Protein AF-A0A973D6P9-F1 (afdb_monomer)

Structure (mmCIF, N/CA/C/O backbone):
data_AF-A0A973D6P9-F1
#
_entry.id   AF-A0A973D6P9-F1
#
loop_
_atom_site.group_PDB
_atom_site.id
_atom_site.type_symbol
_atom_site.label_atom_id
_atom_site.label_alt_id
_atom_site.label_comp_id
_atom_site.label_asym_id
_atom_site.label_entity_id
_atom_site.label_seq_id
_atom_site.pdbx_PDB_ins_code
_atom_site.Cartn_x
_atom_site.Cartn_y
_atom_site.Cartn_z
_atom_site.occupancy
_atom_site.B_iso_or_equiv
_atom_site.auth_seq_id
_atom_site.auth_comp_id
_atom_site.auth_asym_id
_atom_site.auth_atom_id
_atom_site.pdbx_PDB_model_num
ATOM 1 N N . MET A 1 1 ? -29.068 -29.627 24.889 1.00 37.72 1 MET A N 1
ATOM 2 C CA . MET A 1 1 ? -27.923 -28.719 25.085 1.00 37.72 1 MET A CA 1
ATOM 3 C C . MET A 1 1 ? -26.842 -29.167 24.129 1.00 37.72 1 MET A C 1
ATOM 5 O O . MET A 1 1 ? -26.144 -30.126 24.412 1.00 37.72 1 MET A O 1
ATOM 9 N N . THR A 1 2 ? -26.821 -28.584 22.937 1.00 36.53 2 THR A N 1
ATOM 10 C CA . THR A 1 2 ? -25.701 -28.739 22.011 1.00 36.53 2 THR A CA 1
ATOM 11 C C . THR A 1 2 ? -24.580 -27.859 22.538 1.00 36.53 2 THR A C 1
ATOM 13 O O . THR A 1 2 ? -24.774 -26.652 22.671 1.00 36.53 2 THR A O 1
ATOM 16 N N . ASP A 1 3 ? -23.452 -28.469 22.895 1.00 38.31 3 ASP A N 1
ATOM 17 C CA . ASP A 1 3 ? -22.207 -27.758 23.177 1.00 38.31 3 ASP A CA 1
ATOM 18 C C . ASP A 1 3 ? -21.829 -26.946 21.934 1.00 38.31 3 ASP A C 1
ATOM 20 O O . ASP A 1 3 ? -21.222 -27.449 20.987 1.00 38.31 3 ASP A O 1
ATOM 24 N N . HIS A 1 4 ? -22.217 -25.673 21.917 1.00 38.88 4 HIS A N 1
ATOM 25 C CA . HIS A 1 4 ? -21.578 -24.684 21.069 1.00 38.88 4 HIS A CA 1
ATOM 26 C C . HIS A 1 4 ? -20.221 -24.405 21.700 1.00 38.88 4 HIS A C 1
ATOM 28 O O . HIS A 1 4 ? -20.062 -23.459 22.469 1.00 38.88 4 HIS A O 1
ATOM 34 N N . ALA A 1 5 ? -19.253 -25.279 21.418 1.00 39.00 5 ALA A N 1
ATOM 35 C CA . ALA A 1 5 ? -17.856 -24.959 21.637 1.00 39.00 5 ALA A CA 1
ATOM 36 C C . ALA A 1 5 ? -17.610 -23.574 21.025 1.00 39.00 5 ALA A C 1
ATOM 38 O O . ALA A 1 5 ? -17.899 -23.365 19.844 1.00 39.00 5 ALA A O 1
ATOM 39 N N . ALA A 1 6 ? -17.146 -22.627 21.844 1.00 38.66 6 ALA A N 1
ATOM 40 C CA . ALA A 1 6 ? -16.722 -21.324 21.357 1.00 38.66 6 ALA A CA 1
ATOM 41 C C . ALA A 1 6 ? -15.765 -21.539 20.167 1.00 38.66 6 ALA A C 1
ATOM 43 O O . ALA A 1 6 ? -14.938 -22.463 20.235 1.00 38.66 6 ALA A O 1
ATOM 44 N N . PRO A 1 7 ? -15.879 -20.762 19.072 1.00 42.53 7 PRO A N 1
ATOM 45 C CA . PRO A 1 7 ? -14.930 -20.863 17.975 1.00 42.53 7 PRO A CA 1
ATOM 46 C C . PRO A 1 7 ? -13.533 -20.693 18.571 1.00 42.53 7 PRO A C 1
ATOM 48 O O . PRO A 1 7 ? -13.276 -19.712 19.263 1.00 42.53 7 PRO A O 1
ATOM 51 N N . ARG A 1 8 ? -12.655 -21.682 18.386 1.00 44.22 8 ARG A N 1
ATOM 52 C CA . ARG A 1 8 ? -11.251 -21.516 18.760 1.00 44.22 8 ARG A CA 1
ATOM 53 C C . ARG A 1 8 ? -10.681 -20.530 17.760 1.00 44.22 8 ARG A C 1
ATOM 55 O O . ARG A 1 8 ? -10.523 -20.904 16.602 1.00 44.22 8 ARG A O 1
ATOM 62 N N . ASP A 1 9 ? -10.431 -19.313 18.213 1.00 51.38 9 ASP A N 1
ATOM 63 C CA . ASP A 1 9 ? -9.834 -18.245 17.428 1.00 51.38 9 ASP A CA 1
ATOM 64 C C . ASP A 1 9 ? -8.412 -18.647 17.033 1.00 51.38 9 ASP A C 1
ATOM 66 O O . ASP A 1 9 ? -7.449 -18.495 17.786 1.00 51.38 9 ASP A O 1
ATOM 70 N N . ARG A 1 10 ? -8.292 -19.307 15.884 1.00 55.75 10 ARG A N 1
ATOM 71 C CA . ARG A 1 10 ? -7.004 -19.647 15.303 1.00 55.75 10 ARG A CA 1
ATOM 72 C C . ARG A 1 10 ? -6.614 -18.511 14.391 1.00 55.75 10 ARG A C 1
ATOM 74 O O . ARG A 1 10 ? -6.688 -18.628 13.172 1.00 55.75 10 ARG A O 1
ATOM 81 N N . ASP A 1 11 ? -6.090 -17.444 14.978 1.00 59.16 11 ASP A N 1
ATOM 82 C CA . ASP A 1 11 ? -5.288 -16.462 14.248 1.00 59.16 11 ASP A CA 1
ATOM 83 C C . ASP A 1 11 ? -3.927 -17.072 13.804 1.00 59.16 11 ASP A C 1
ATOM 85 O O . ASP A 1 11 ? -2.874 -16.438 13.865 1.00 59.16 11 ASP A O 1
ATOM 89 N N . ASP A 1 12 ? -3.921 -18.351 13.441 1.00 67.75 12 ASP A N 1
ATOM 90 C CA . ASP A 1 12 ? -2.853 -19.168 12.880 1.00 67.75 12 ASP A CA 1
ATOM 91 C C . ASP A 1 12 ? -3.446 -20.189 11.887 1.00 67.75 12 ASP A C 1
ATOM 93 O O . ASP A 1 12 ? -2.911 -21.286 11.699 1.00 67.75 12 ASP A O 1
ATOM 97 N N . GLY A 1 13 ? -4.558 -19.815 11.237 1.00 79.00 13 GLY A N 1
ATOM 98 C CA . GLY A 1 13 ? -5.198 -20.579 10.173 1.00 79.00 13 GLY A CA 1
ATOM 99 C C . GLY A 1 13 ? -4.248 -20.934 9.017 1.00 79.00 13 GLY A C 1
ATOM 100 O O . GLY A 1 13 ? -3.074 -20.533 8.998 1.00 79.00 13 GLY A O 1
ATOM 101 N N . PRO A 1 14 ? -4.722 -21.726 8.035 1.00 90.31 14 PRO A N 1
ATOM 102 C CA . PRO A 1 14 ? -3.904 -22.175 6.913 1.00 90.31 14 PRO A CA 1
ATOM 103 C C . PRO A 1 14 ? -3.108 -21.041 6.257 1.00 90.31 14 PRO A C 1
ATOM 105 O O . PRO A 1 14 ? -3.591 -19.921 6.111 1.00 90.31 14 PRO A O 1
ATOM 108 N N . ILE A 1 15 ? -1.875 -21.340 5.841 1.00 92.94 15 ILE A N 1
ATOM 109 C CA . ILE A 1 15 ? -1.009 -20.340 5.210 1.00 92.94 15 ILE A CA 1
ATOM 110 C C . ILE A 1 15 ? -1.577 -19.950 3.839 1.00 92.94 15 ILE A C 1
ATOM 112 O O . ILE A 1 15 ? -1.711 -20.781 2.936 1.00 92.94 15 ILE A O 1
ATOM 116 N N . LEU A 1 16 ? -1.824 -18.656 3.661 1.00 93.56 16 LEU A N 1
ATOM 117 C CA . LEU A 1 16 ? -2.186 -18.015 2.405 1.00 93.56 16 LEU A CA 1
ATOM 118 C C . LEU A 1 16 ? -0.927 -17.780 1.565 1.00 93.56 16 LEU A C 1
ATOM 120 O O . LEU A 1 16 ? -0.401 -16.669 1.476 1.00 93.56 16 LEU A O 1
ATOM 124 N N . TRP A 1 17 ? -0.448 -18.841 0.912 1.00 94.81 17 TRP A N 1
ATOM 125 C CA . TRP A 1 17 ? 0.819 -18.834 0.171 1.00 94.81 17 TRP A CA 1
ATOM 126 C C . 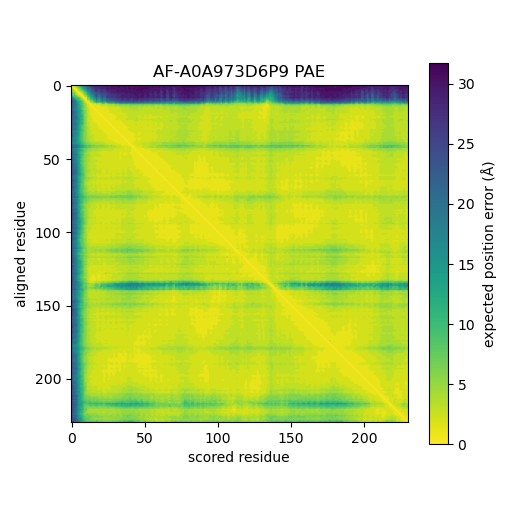TRP A 1 17 ? 0.950 -17.709 -0.857 1.00 94.81 17 TRP A C 1
ATOM 128 O O . TRP A 1 17 ? 2.047 -17.185 -1.030 1.00 94.81 17 TRP A O 1
ATOM 138 N N . VAL A 1 18 ? -0.140 -17.298 -1.511 1.00 94.88 18 VAL A N 1
ATOM 139 C CA . VAL A 1 18 ? -0.114 -16.169 -2.456 1.00 94.88 18 VAL A CA 1
ATOM 140 C C . VAL A 1 18 ? 0.312 -14.882 -1.748 1.00 94.88 18 VAL A C 1
ATOM 142 O O . VAL A 1 18 ? 1.247 -14.222 -2.201 1.00 94.88 18 VAL A O 1
ATOM 145 N N . ASN A 1 19 ? -0.307 -14.561 -0.610 1.00 94.81 19 ASN A N 1
ATOM 146 C CA . ASN A 1 19 ? 0.022 -13.378 0.185 1.00 94.81 19 ASN A CA 1
ATOM 147 C C . ASN A 1 19 ? 1.440 -13.480 0.747 1.00 94.81 19 ASN A C 1
ATOM 149 O O . ASN A 1 19 ? 2.224 -12.537 0.629 1.00 94.81 19 ASN A O 1
ATOM 153 N N . THR A 1 20 ? 1.784 -14.641 1.315 1.00 96.00 20 THR A N 1
ATOM 154 C CA . THR A 1 20 ? 3.100 -14.893 1.909 1.00 96.00 20 THR A CA 1
ATOM 155 C C . THR A 1 20 ? 4.214 -14.700 0.892 1.00 96.00 20 THR A C 1
ATOM 157 O O . THR A 1 20 ? 5.153 -13.945 1.150 1.00 96.00 20 THR A O 1
ATOM 160 N N . LEU A 1 21 ? 4.112 -15.343 -0.273 1.00 97.31 21 LEU A N 1
ATOM 161 C CA . LEU A 1 21 ? 5.127 -15.252 -1.319 1.00 97.31 21 LEU A CA 1
ATOM 162 C C . LEU A 1 21 ? 5.186 -13.842 -1.903 1.00 97.31 21 LEU A C 1
ATOM 164 O O . LEU A 1 21 ? 6.278 -13.299 -2.046 1.00 97.31 21 LEU A O 1
ATOM 168 N N . PHE A 1 22 ? 4.038 -13.226 -2.195 1.00 96.31 22 PHE A N 1
ATOM 169 C CA . PHE A 1 22 ? 3.999 -11.885 -2.768 1.00 96.31 22 PHE A CA 1
ATOM 170 C C . PHE A 1 22 ? 4.662 -10.854 -1.847 1.00 96.31 22 PHE A C 1
ATOM 172 O O . PHE A 1 22 ? 5.584 -10.154 -2.268 1.00 96.31 22 PHE A O 1
ATOM 179 N N . LEU A 1 23 ? 4.247 -10.780 -0.584 1.00 96.50 23 LEU A N 1
ATOM 180 C CA . LEU A 1 23 ? 4.740 -9.764 0.347 1.00 96.50 23 LEU A CA 1
ATOM 181 C C . LEU A 1 23 ? 6.167 -10.040 0.831 1.00 96.50 23 LEU A C 1
ATOM 183 O O . LEU A 1 23 ? 6.912 -9.095 1.078 1.00 96.50 23 LEU A O 1
ATOM 187 N N . SER A 1 24 ? 6.574 -11.310 0.921 1.00 96.38 24 SER A N 1
ATOM 188 C CA . SER A 1 24 ? 7.944 -11.653 1.324 1.00 96.38 24 SER A CA 1
ATOM 189 C C . SER A 1 24 ? 8.944 -11.493 0.184 1.00 96.38 24 SER A C 1
ATOM 191 O O . SER A 1 24 ? 10.058 -11.053 0.434 1.00 96.38 24 SER A O 1
ATOM 193 N N . LEU A 1 25 ? 8.585 -11.841 -1.059 1.00 97.62 25 LEU A N 1
ATOM 194 C CA . LEU A 1 25 ? 9.530 -11.844 -2.183 1.00 97.62 25 LEU A CA 1
ATOM 195 C C . LEU A 1 25 ? 9.564 -10.526 -2.957 1.00 97.62 25 LEU A C 1
ATOM 197 O O . LEU A 1 25 ? 10.624 -10.163 -3.467 1.00 97.62 25 LEU A O 1
ATOM 201 N N . SER A 1 26 ? 8.450 -9.791 -3.047 1.00 97.56 26 SER A N 1
ATOM 202 C CA . SER A 1 26 ? 8.395 -8.550 -3.836 1.00 97.56 26 SER A CA 1
ATOM 203 C C . SER A 1 26 ? 9.448 -7.497 -3.454 1.00 97.56 26 SER A C 1
ATOM 205 O O . SER A 1 26 ? 9.985 -6.890 -4.385 1.00 97.56 26 SER A O 1
ATOM 207 N N . PRO A 1 27 ? 9.856 -7.308 -2.177 1.00 97.88 27 PRO A N 1
ATOM 208 C CA . PRO A 1 27 ? 10.940 -6.383 -1.848 1.00 97.88 27 PRO A CA 1
ATOM 209 C C . PRO A 1 27 ? 12.288 -6.824 -2.426 1.00 97.88 27 PRO A C 1
ATOM 211 O O . PRO A 1 27 ? 13.017 -6.002 -2.977 1.00 97.88 27 PRO A O 1
ATOM 214 N N . PHE A 1 28 ? 12.605 -8.122 -2.366 1.00 98.06 28 PHE A N 1
ATOM 215 C CA . PHE A 1 28 ? 13.847 -8.666 -2.928 1.00 98.06 28 PHE A CA 1
ATOM 216 C C . PHE A 1 28 ? 13.847 -8.607 -4.455 1.00 98.06 28 PHE A C 1
ATOM 218 O O . PHE A 1 28 ? 14.856 -8.251 -5.060 1.00 98.06 28 PHE A O 1
ATOM 225 N N . VAL A 1 29 ? 12.703 -8.894 -5.083 1.00 98.19 29 VAL A N 1
ATOM 226 C CA . VAL A 1 29 ? 12.533 -8.753 -6.534 1.00 98.19 29 VAL A CA 1
ATOM 227 C C . VAL A 1 29 ? 12.724 -7.295 -6.952 1.00 98.19 29 VAL A C 1
ATOM 229 O O . VAL A 1 29 ? 13.463 -7.034 -7.897 1.00 98.19 29 VAL A O 1
ATOM 232 N N . ALA A 1 30 ? 12.131 -6.336 -6.236 1.00 97.94 30 ALA A N 1
ATOM 233 C CA . ALA A 1 30 ? 12.327 -4.913 -6.506 1.00 97.94 30 ALA A CA 1
ATOM 234 C C . ALA A 1 30 ? 13.802 -4.506 -6.337 1.00 97.94 30 ALA A C 1
ATOM 236 O O . ALA A 1 30 ? 14.376 -3.887 -7.233 1.00 97.94 30 ALA A O 1
ATOM 237 N N . ALA A 1 31 ? 14.437 -4.912 -5.233 1.00 97.88 31 ALA A N 1
ATOM 238 C CA . ALA A 1 31 ? 15.836 -4.609 -4.935 1.00 97.88 31 ALA A CA 1
ATOM 239 C C . ALA A 1 31 ? 16.822 -5.206 -5.955 1.00 97.88 31 ALA A C 1
ATOM 241 O O . ALA A 1 31 ? 17.873 -4.617 -6.191 1.00 97.88 31 ALA A O 1
ATOM 242 N N . ALA A 1 32 ? 16.489 -6.339 -6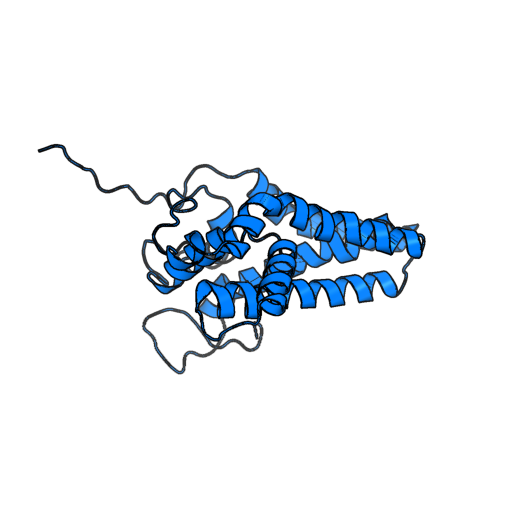.578 1.00 98.25 32 ALA A N 1
ATOM 243 C CA . ALA A 1 32 ? 17.310 -6.953 -7.619 1.00 98.25 32 ALA A CA 1
ATOM 244 C C . ALA A 1 32 ? 17.034 -6.365 -9.013 1.00 98.25 32 ALA A C 1
ATOM 246 O O . ALA A 1 32 ? 17.964 -5.992 -9.730 1.00 98.25 32 ALA A O 1
ATOM 247 N N . LEU A 1 33 ? 15.762 -6.271 -9.414 1.00 98.25 33 LEU A N 1
ATOM 248 C CA . LEU A 1 33 ? 15.391 -5.909 -10.784 1.00 98.25 33 LEU A CA 1
ATOM 249 C C . LEU A 1 33 ? 15.537 -4.417 -11.077 1.00 98.25 33 LEU A C 1
ATOM 251 O O . LEU A 1 33 ? 15.814 -4.065 -12.220 1.00 98.25 33 LEU A O 1
ATOM 255 N N . ILE A 1 34 ? 15.374 -3.536 -10.087 1.00 98.06 34 ILE A N 1
ATOM 256 C CA . ILE A 1 34 ? 15.485 -2.089 -10.312 1.00 98.06 34 ILE A CA 1
ATOM 257 C C . ILE A 1 34 ? 16.925 -1.681 -10.663 1.00 98.06 34 ILE A C 1
ATOM 259 O O . ILE A 1 34 ? 17.103 -1.059 -11.713 1.00 98.06 34 ILE A O 1
ATOM 263 N N . PRO A 1 35 ? 17.969 -2.046 -9.887 1.00 98.19 35 PRO A N 1
ATOM 264 C CA . PRO A 1 35 ? 19.350 -1.752 -10.273 1.00 98.19 35 PRO A CA 1
ATOM 265 C C . PRO A 1 35 ? 19.738 -2.407 -11.599 1.00 98.19 35 PRO A C 1
ATOM 267 O O . PRO A 1 35 ? 20.390 -1.774 -12.425 1.00 98.19 35 PRO A O 1
ATOM 270 N N . LEU A 1 36 ? 19.290 -3.646 -11.830 1.00 98.38 36 LEU A N 1
ATOM 271 C CA . LEU A 1 36 ? 19.535 -4.364 -13.080 1.00 98.38 36 LEU A CA 1
ATOM 272 C C . LEU A 1 36 ? 18.938 -3.621 -14.281 1.00 98.38 36 LEU A C 1
ATOM 274 O O . LEU A 1 36 ? 19.603 -3.429 -15.297 1.00 98.38 36 LEU A O 1
ATOM 278 N N . TYR A 1 37 ? 17.695 -3.159 -14.153 1.00 98.38 37 TYR A N 1
ATOM 279 C CA . TYR A 1 37 ? 17.035 -2.364 -15.180 1.00 98.38 37 TYR A CA 1
ATOM 280 C C . TYR A 1 37 ? 17.789 -1.060 -15.444 1.00 98.38 37 TYR A C 1
ATOM 282 O O . TYR A 1 37 ? 18.072 -0.748 -16.599 1.00 98.38 37 TYR A O 1
ATOM 290 N N . LEU A 1 38 ? 18.157 -0.326 -14.390 1.00 98.06 38 LEU A N 1
ATOM 291 C CA . LEU A 1 38 ? 18.907 0.925 -14.521 1.00 98.06 38 LEU A CA 1
ATOM 292 C C . LEU A 1 38 ? 20.262 0.714 -15.208 1.00 98.06 38 LEU A C 1
ATOM 294 O O . LEU A 1 38 ? 20.667 1.552 -16.010 1.00 98.06 38 LEU A O 1
ATOM 298 N N . TRP A 1 39 ? 20.931 -0.408 -14.935 1.00 98.12 39 TRP A N 1
ATOM 299 C CA . TRP A 1 39 ? 22.203 -0.767 -15.560 1.00 98.12 39 TRP A CA 1
ATOM 300 C C . TRP A 1 39 ? 22.071 -1.010 -17.069 1.00 98.12 39 TRP A C 1
ATOM 302 O O . TRP A 1 39 ? 22.876 -0.500 -17.845 1.00 98.12 39 TRP A O 1
ATOM 312 N N . TYR A 1 40 ? 21.057 -1.767 -17.500 1.00 97.75 40 TYR A N 1
ATOM 313 C CA . TYR A 1 40 ? 20.915 -2.164 -18.908 1.00 97.75 40 TYR A CA 1
ATOM 314 C C . TYR A 1 40 ? 20.098 -1.197 -19.767 1.00 97.75 40 TYR A C 1
ATOM 316 O O . TYR A 1 40 ? 20.339 -1.094 -20.966 1.00 97.75 40 TYR A O 1
ATOM 324 N N . SER A 1 41 ? 19.104 -0.531 -19.183 1.00 96.69 41 SER A N 1
ATOM 325 C CA . SER A 1 41 ? 18.121 0.292 -19.908 1.00 96.69 41 SER A CA 1
ATOM 326 C C . SER A 1 41 ? 18.237 1.785 -19.598 1.00 96.69 41 SER A C 1
ATOM 328 O O . SER A 1 41 ? 17.540 2.591 -20.214 1.00 96.69 41 SER A O 1
ATOM 330 N N . GLY A 1 42 ? 19.097 2.164 -18.649 1.00 94.38 42 GLY A N 1
ATOM 331 C CA . GLY A 1 42 ? 19.231 3.539 -18.187 1.00 94.38 42 GLY A CA 1
ATOM 332 C C . GLY A 1 42 ? 18.051 4.014 -17.334 1.00 94.38 42 GLY A C 1
ATOM 333 O O . GLY A 1 42 ? 17.151 3.259 -16.960 1.00 94.38 42 GLY A O 1
ATOM 334 N N . SER A 1 43 ? 18.074 5.304 -17.006 1.00 95.62 43 SER A N 1
ATOM 335 C CA . SER A 1 43 ? 17.060 5.968 -16.186 1.00 95.62 43 SER A CA 1
ATOM 336 C C . SER A 1 43 ? 16.331 7.032 -16.995 1.00 95.62 43 SER A C 1
ATOM 338 O O . SER A 1 43 ? 16.935 7.723 -17.814 1.00 95.62 43 SER A O 1
ATOM 340 N N . HIS A 1 44 ? 15.052 7.226 -16.690 1.00 97.75 44 HIS A N 1
ATOM 341 C CA . HIS A 1 44 ? 14.275 8.372 -17.141 1.00 97.75 44 HIS A CA 1
ATOM 342 C C . HIS A 1 44 ? 13.602 9.010 -15.922 1.00 97.75 44 HIS A C 1
ATOM 344 O O . HIS A 1 44 ? 13.012 8.308 -15.099 1.00 97.75 44 HIS A O 1
ATOM 350 N N . TRP A 1 45 ? 13.667 10.339 -15.786 1.00 97.75 45 TRP A N 1
ATOM 351 C CA . TRP A 1 45 ? 13.164 11.051 -14.597 1.00 97.75 45 TRP A CA 1
ATOM 352 C C . TRP A 1 45 ? 11.684 10.742 -14.303 1.00 97.75 45 TRP A C 1
ATOM 354 O O . TRP A 1 45 ? 11.283 10.630 -13.145 1.00 97.75 45 TRP A O 1
ATOM 364 N N . ALA A 1 46 ? 10.887 10.530 -15.357 1.00 98.19 46 ALA A N 1
ATOM 365 C CA . ALA A 1 46 ? 9.464 10.214 -15.248 1.00 98.19 46 ALA A CA 1
ATOM 366 C C . ALA A 1 46 ? 9.172 8.892 -14.513 1.00 98.19 46 ALA A C 1
ATOM 368 O O . ALA A 1 46 ? 8.090 8.765 -13.951 1.00 98.19 46 ALA A O 1
ATOM 369 N N . LEU A 1 47 ? 10.114 7.938 -14.464 1.00 98.56 47 LEU A N 1
ATOM 370 C CA . LEU A 1 47 ? 9.953 6.696 -13.691 1.00 98.56 47 LEU A CA 1
ATOM 371 C C . LEU A 1 47 ? 9.804 7.001 -12.196 1.00 98.56 47 LEU A C 1
ATOM 373 O O . LEU A 1 47 ? 8.881 6.529 -11.536 1.00 98.56 47 LEU A O 1
ATOM 377 N N . TRP A 1 48 ? 10.695 7.851 -11.688 1.00 98.19 48 TRP A N 1
ATOM 378 C CA . TRP A 1 48 ? 10.723 8.278 -10.293 1.00 98.19 48 TRP A CA 1
ATOM 379 C C . TRP A 1 48 ? 9.555 9.202 -9.964 1.00 98.19 48 TRP A C 1
ATOM 381 O O . TRP A 1 48 ? 8.901 9.019 -8.939 1.00 98.19 48 TRP A O 1
ATOM 391 N N . ALA A 1 49 ? 9.256 10.153 -10.855 1.00 98.44 49 ALA A N 1
ATOM 392 C CA . ALA A 1 49 ? 8.127 11.060 -10.680 1.00 98.44 49 ALA A CA 1
ATOM 393 C C . ALA A 1 49 ? 6.797 10.293 -10.623 1.00 98.44 49 ALA A C 1
ATOM 395 O O . ALA A 1 49 ? 6.023 10.484 -9.688 1.00 98.44 49 ALA A O 1
ATOM 396 N N . ALA A 1 50 ? 6.556 9.369 -11.559 1.00 98.38 50 ALA A N 1
ATOM 397 C CA . ALA A 1 50 ? 5.344 8.555 -11.567 1.00 98.38 50 ALA A CA 1
ATOM 398 C C . ALA A 1 50 ? 5.248 7.651 -10.332 1.00 98.38 50 ALA A C 1
ATOM 400 O O . ALA A 1 50 ? 4.179 7.569 -9.727 1.00 98.38 50 ALA A O 1
ATOM 401 N N . ALA A 1 51 ? 6.352 7.015 -9.922 1.00 98.44 51 ALA A N 1
ATOM 402 C CA . ALA A 1 51 ? 6.381 6.201 -8.710 1.00 98.44 51 ALA A CA 1
ATOM 403 C C . ALA A 1 51 ? 6.033 7.020 -7.463 1.00 98.44 51 ALA A C 1
ATOM 405 O O . ALA A 1 51 ? 5.169 6.610 -6.690 1.00 98.44 51 ALA A O 1
ATOM 406 N N . PHE A 1 52 ? 6.635 8.199 -7.297 1.00 98.44 52 PHE A N 1
ATOM 407 C CA . PHE A 1 52 ? 6.356 9.083 -6.168 1.00 98.44 52 PHE A CA 1
ATOM 408 C C . PHE A 1 52 ? 4.910 9.597 -6.182 1.00 98.44 52 PHE A C 1
ATOM 410 O O . PHE A 1 52 ? 4.205 9.492 -5.179 1.00 98.44 52 PHE A O 1
ATOM 417 N N . THR A 1 53 ? 4.420 10.089 -7.321 1.00 98.38 53 THR A N 1
ATOM 418 C CA . THR A 1 53 ? 3.044 10.594 -7.437 1.00 98.38 53 THR A CA 1
ATOM 419 C C . THR A 1 53 ? 2.014 9.499 -7.171 1.00 98.38 53 THR A C 1
ATOM 421 O O . THR A 1 53 ? 1.060 9.727 -6.428 1.00 98.38 53 THR A O 1
ATOM 424 N N . LEU A 1 54 ? 2.201 8.297 -7.725 1.00 98.12 54 LEU A N 1
ATOM 425 C CA . LEU A 1 54 ? 1.283 7.181 -7.488 1.00 98.12 54 LEU A CA 1
ATOM 426 C C . LEU A 1 54 ? 1.411 6.601 -6.075 1.00 98.12 54 LEU A C 1
ATOM 428 O O . LEU A 1 54 ? 0.430 6.068 -5.546 1.00 98.12 54 LEU A O 1
ATOM 432 N N . TRP A 1 55 ? 2.583 6.720 -5.446 1.00 98.25 55 TRP A N 1
ATOM 433 C CA . TRP A 1 55 ? 2.762 6.397 -4.033 1.00 98.25 55 TRP A CA 1
ATOM 434 C C . TRP A 1 55 ? 1.924 7.330 -3.152 1.00 98.25 55 TRP A C 1
ATOM 436 O O . TRP A 1 55 ? 1.119 6.834 -2.362 1.00 98.25 55 TRP A O 1
ATOM 446 N N . ILE A 1 56 ? 2.009 8.650 -3.361 1.00 98.06 56 ILE A N 1
ATOM 447 C CA . ILE A 1 56 ? 1.171 9.639 -2.662 1.00 98.06 56 ILE A CA 1
ATOM 448 C C . ILE A 1 56 ? -0.314 9.390 -2.937 1.00 98.06 56 ILE A C 1
ATOM 450 O O . ILE A 1 56 ? -1.109 9.343 -2.003 1.00 98.06 56 ILE A O 1
ATOM 454 N N . PHE A 1 57 ? -0.694 9.167 -4.197 1.00 98.12 57 PHE A N 1
ATOM 455 C CA . PHE A 1 57 ? -2.077 8.864 -4.573 1.00 98.12 57 PHE A CA 1
ATOM 456 C C . PHE A 1 57 ? -2.625 7.653 -3.804 1.00 98.12 57 PHE A C 1
ATOM 458 O O . PHE A 1 57 ? -3.674 7.751 -3.171 1.00 98.12 57 PHE A O 1
ATOM 465 N N . SER A 1 58 ? -1.882 6.543 -3.784 1.00 98.06 58 SER A N 1
ATOM 466 C CA . SER A 1 58 ? -2.284 5.327 -3.061 1.00 98.06 58 SER A CA 1
ATOM 467 C C . SER A 1 58 ? -2.318 5.548 -1.545 1.00 98.06 58 SER A C 1
ATOM 469 O O . SER A 1 58 ? -3.252 5.110 -0.875 1.00 98.06 58 SER A O 1
ATOM 471 N N . GLY A 1 59 ? -1.333 6.273 -1.005 1.00 97.50 59 GLY A N 1
ATOM 472 C CA . GLY A 1 59 ? -1.262 6.630 0.411 1.00 97.50 59 GLY A CA 1
ATOM 473 C C . GLY A 1 59 ? -2.462 7.460 0.864 1.00 97.50 59 GLY A C 1
ATOM 474 O O . GLY A 1 59 ? -3.081 7.128 1.871 1.00 97.50 59 GLY A O 1
ATOM 475 N N . LEU A 1 60 ? -2.857 8.483 0.099 1.00 97.62 60 LEU A N 1
ATOM 476 C CA . LEU A 1 60 ? -4.061 9.284 0.367 1.00 97.62 60 LEU A CA 1
ATOM 477 C C . LEU A 1 60 ? -5.346 8.454 0.233 1.00 97.62 60 LEU A C 1
ATOM 479 O O . LEU A 1 60 ? -6.291 8.651 1.000 1.00 97.62 60 LEU A O 1
ATOM 483 N N . GLY A 1 61 ? -5.369 7.504 -0.706 1.00 98.31 61 GLY A N 1
ATOM 484 C CA . GLY A 1 61 ? -6.449 6.530 -0.858 1.00 98.31 61 GLY A CA 1
ATOM 485 C C . GLY A 1 61 ? -6.683 5.694 0.399 1.00 98.31 61 GLY A C 1
ATOM 486 O O . GLY A 1 61 ? -7.834 5.477 0.775 1.00 98.31 61 GLY A O 1
ATOM 487 N N . ILE A 1 62 ? -5.609 5.295 1.086 1.00 98.56 62 ILE A N 1
ATOM 488 C CA . ILE A 1 62 ? -5.692 4.603 2.376 1.00 98.56 62 ILE A CA 1
ATOM 489 C C . ILE A 1 62 ? -6.004 5.580 3.510 1.00 98.56 62 ILE A C 1
ATOM 491 O O . ILE A 1 62 ? -7.001 5.407 4.203 1.00 98.56 62 ILE A O 1
ATOM 495 N N . THR A 1 63 ? -5.197 6.622 3.702 1.00 98.19 63 THR A N 1
ATOM 496 C CA . THR A 1 63 ? -5.245 7.456 4.914 1.00 98.19 63 THR A CA 1
ATOM 497 C C . THR A 1 63 ? -6.459 8.375 4.968 1.00 98.19 63 THR A C 1
ATOM 499 O O . THR A 1 63 ? -7.147 8.438 5.986 1.00 98.19 63 THR A O 1
ATOM 502 N N . ILE A 1 64 ? -6.746 9.097 3.889 1.00 97.88 64 ILE A N 1
ATOM 503 C CA . ILE A 1 64 ? -7.870 10.035 3.833 1.00 97.88 64 ILE A CA 1
ATOM 504 C C . ILE A 1 64 ? -9.129 9.308 3.348 1.00 97.88 64 ILE A C 1
ATOM 506 O O . ILE A 1 64 ? -10.212 9.536 3.880 1.00 97.88 64 ILE A O 1
ATOM 510 N N . GLY A 1 65 ? -8.978 8.380 2.400 1.00 98.56 65 GLY A N 1
ATOM 511 C CA . GLY A 1 65 ? -10.058 7.542 1.886 1.00 98.56 65 GLY A CA 1
ATOM 512 C C . GLY A 1 65 ? -10.477 6.430 2.850 1.00 98.56 65 GLY A C 1
ATOM 513 O O . GLY A 1 65 ? -11.320 6.630 3.721 1.00 98.56 65 GLY A O 1
ATOM 514 N N . TYR A 1 66 ? -9.949 5.223 2.663 1.00 98.69 66 TYR A N 1
ATOM 515 C CA . TYR A 1 66 ? -10.398 4.023 3.380 1.00 98.69 66 TYR A CA 1
ATOM 516 C C . TYR A 1 66 ? -10.478 4.225 4.899 1.00 98.69 66 TYR A C 1
ATOM 518 O O . TYR A 1 66 ? -11.497 3.901 5.507 1.00 98.69 66 TYR A O 1
ATOM 526 N N . HIS A 1 67 ? -9.447 4.823 5.487 1.00 98.75 67 HIS A N 1
ATOM 527 C CA . HIS A 1 67 ? -9.312 5.020 6.921 1.00 98.75 67 HIS A CA 1
ATOM 528 C C . HIS A 1 67 ? -10.262 6.104 7.457 1.00 98.75 67 HIS A C 1
ATOM 530 O O . HIS A 1 67 ? -11.229 5.799 8.159 1.00 98.75 67 HIS A O 1
ATOM 536 N N . ARG A 1 68 ? -10.034 7.377 7.120 1.00 98.69 68 ARG A N 1
ATOM 537 C CA . ARG A 1 68 ? -10.785 8.498 7.716 1.00 98.69 68 ARG A CA 1
ATOM 538 C C . ARG A 1 68 ? -12.223 8.607 7.202 1.00 98.69 68 ARG A C 1
ATOM 540 O O . ARG A 1 68 ? -13.144 8.772 8.001 1.00 98.69 68 ARG A O 1
ATOM 547 N N . LEU A 1 69 ? -12.438 8.474 5.892 1.00 98.50 69 LEU A N 1
ATOM 548 C CA . LEU A 1 69 ? -13.760 8.630 5.274 1.00 98.50 69 LEU A CA 1
ATOM 549 C C . LEU A 1 69 ? -14.661 7.411 5.469 1.00 98.50 69 LEU A C 1
ATOM 551 O O . LEU A 1 69 ? -15.806 7.564 5.886 1.00 98.50 69 LEU A O 1
ATOM 555 N N . PHE A 1 70 ? -14.178 6.209 5.145 1.00 98.50 70 PHE A N 1
ATOM 556 C CA . PHE A 1 70 ? -15.038 5.018 5.118 1.00 98.50 70 PHE A CA 1
ATOM 557 C C . PHE A 1 70 ? -15.045 4.250 6.445 1.00 98.50 70 PHE A C 1
ATOM 559 O O . PHE A 1 70 ? -16.119 3.883 6.931 1.00 98.50 70 PHE A O 1
ATOM 566 N N . ALA A 1 71 ? -13.884 4.027 7.066 1.00 98.44 71 ALA A N 1
ATOM 567 C CA . ALA A 1 71 ? -13.816 3.271 8.312 1.00 98.44 71 ALA A CA 1
ATOM 568 C C . ALA A 1 71 ? -14.263 4.111 9.518 1.00 98.44 71 ALA A C 1
ATOM 570 O O . ALA A 1 71 ? -15.150 3.664 10.247 1.00 98.44 71 ALA A O 1
ATOM 571 N N . HIS A 1 72 ? -13.729 5.329 9.685 1.00 98.38 72 HIS A N 1
ATOM 572 C CA . HIS A 1 72 ? -14.047 6.199 10.829 1.00 98.38 72 HIS A CA 1
ATOM 573 C C . HIS A 1 72 ? -15.172 7.201 10.606 1.00 98.38 72 HIS A C 1
ATOM 575 O O . HIS A 1 72 ? -15.687 7.737 11.584 1.00 98.38 72 HIS A O 1
ATOM 581 N N . ARG A 1 73 ? -15.555 7.471 9.352 1.00 96.69 73 ARG A N 1
ATOM 582 C CA . ARG A 1 73 ? -16.579 8.477 9.022 1.00 96.69 73 ARG A CA 1
ATOM 583 C C . ARG A 1 73 ? -16.276 9.844 9.650 1.00 96.69 73 ARG A C 1
ATOM 585 O O . ARG A 1 73 ? -17.180 10.543 10.096 1.00 96.69 73 ARG A O 1
ATOM 592 N N . SER A 1 74 ? -14.999 10.224 9.693 1.00 97.88 74 SER A N 1
ATOM 593 C CA . SER A 1 74 ? -14.555 11.445 10.372 1.00 97.88 74 SER A CA 1
ATOM 594 C C . SER A 1 74 ? -14.921 12.725 9.611 1.00 97.88 74 SER A C 1
ATOM 596 O O . SER A 1 74 ? -14.735 13.821 10.132 1.00 97.88 74 SER A O 1
ATOM 598 N N . TYR A 1 75 ? -15.391 12.598 8.368 1.00 97.88 75 TYR A N 1
ATOM 599 C CA . TYR A 1 75 ? -15.919 13.682 7.548 1.00 97.88 75 TYR A CA 1
ATOM 600 C C . TYR A 1 75 ? -16.837 13.130 6.445 1.00 97.88 75 TYR A C 1
ATOM 602 O O . TYR A 1 75 ? -16.827 11.932 6.148 1.00 97.88 75 TYR A O 1
ATOM 610 N N . GLU A 1 76 ? -17.599 14.014 5.797 1.00 95.69 76 GLU A N 1
ATOM 611 C CA . GLU A 1 76 ? -18.418 13.680 4.629 1.00 95.69 76 GLU A CA 1
ATOM 612 C C . GLU A 1 76 ? -17.702 14.051 3.325 1.00 95.69 76 GLU A C 1
ATOM 614 O O . GLU A 1 76 ? -17.296 15.192 3.112 1.00 95.69 76 GLU A O 1
ATOM 619 N N . GLY A 1 77 ? -17.527 13.075 2.433 1.00 95.25 77 GLY A N 1
ATOM 620 C CA . GLY A 1 77 ? -16.917 13.284 1.120 1.00 95.25 77 GLY A CA 1
ATOM 621 C C . GLY A 1 77 ? -17.957 13.543 0.032 1.00 95.25 77 GLY A C 1
ATOM 622 O O . GLY A 1 77 ? -18.965 12.837 -0.042 1.00 95.25 77 GLY A O 1
ATOM 623 N N . SER A 1 78 ? -17.675 14.482 -0.877 1.00 96.88 78 SER A N 1
ATOM 624 C CA . SER A 1 78 ? -18.476 14.656 -2.096 1.00 96.88 78 SER A CA 1
ATOM 625 C C . SER A 1 78 ? -18.504 13.361 -2.931 1.00 96.88 78 SER A C 1
ATOM 627 O O . SER A 1 78 ? -17.584 12.543 -2.825 1.00 96.88 78 SER A O 1
ATOM 629 N N . PRO A 1 79 ? -19.514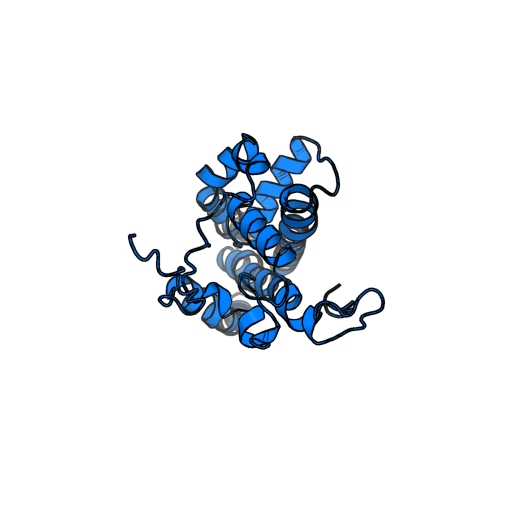 13.141 -3.794 1.00 96.75 79 PRO A N 1
ATOM 630 C CA . PRO A 1 79 ? -19.589 11.929 -4.615 1.00 96.75 79 PRO A CA 1
ATOM 631 C C . PRO A 1 79 ? -18.321 11.667 -5.439 1.00 96.75 79 PRO A C 1
ATOM 633 O O . PRO A 1 79 ? -17.831 10.538 -5.469 1.00 96.75 79 PRO A O 1
ATOM 636 N N . LEU A 1 80 ? -17.747 12.719 -6.036 1.00 97.06 80 LEU A N 1
ATOM 637 C CA . LEU A 1 80 ? -16.488 12.629 -6.777 1.00 97.06 80 LEU A CA 1
ATOM 638 C C . LEU A 1 80 ? -15.325 12.238 -5.860 1.00 97.06 80 LEU A C 1
ATOM 640 O O . LEU A 1 80 ? -14.546 11.355 -6.209 1.00 97.06 80 LEU A O 1
ATOM 644 N N . TRP A 1 81 ? -15.224 12.849 -4.677 1.00 96.81 81 TRP A N 1
ATOM 645 C CA . TRP A 1 81 ? -14.158 12.524 -3.731 1.00 96.81 81 TRP A CA 1
ATOM 646 C C . TRP A 1 81 ? -14.234 11.070 -3.266 1.00 96.81 81 TRP A C 1
ATOM 648 O O . TRP A 1 81 ? -13.239 10.356 -3.332 1.00 96.81 81 TRP A O 1
ATOM 658 N N . ARG A 1 82 ? -15.430 10.593 -2.900 1.00 98.19 82 ARG A N 1
ATOM 659 C CA . ARG A 1 82 ? -15.660 9.188 -2.528 1.00 98.19 82 ARG A CA 1
ATOM 660 C C . ARG A 1 82 ? -15.242 8.242 -3.651 1.00 98.19 82 ARG A C 1
ATOM 662 O O . ARG A 1 82 ? -14.582 7.247 -3.381 1.00 98.19 82 ARG A O 1
ATOM 669 N N . PHE A 1 83 ? -15.593 8.554 -4.898 1.00 98.38 83 PHE A N 1
ATOM 670 C CA . PHE A 1 83 ? -15.215 7.748 -6.059 1.00 98.38 83 PHE A CA 1
ATOM 671 C C . PHE A 1 83 ? -13.696 7.698 -6.265 1.00 98.38 83 PHE A C 1
ATOM 673 O O . PHE A 1 83 ? -13.129 6.611 -6.384 1.00 98.38 83 PHE A O 1
ATOM 680 N N . LEU A 1 84 ? -13.023 8.851 -6.230 1.00 98.06 84 LEU A N 1
ATOM 681 C CA . LEU A 1 84 ? -11.567 8.925 -6.371 1.00 98.06 84 LEU A CA 1
ATOM 682 C C . LEU A 1 84 ? -10.845 8.197 -5.232 1.00 98.06 84 LEU A C 1
ATOM 684 O O . LEU A 1 84 ? -9.899 7.457 -5.494 1.00 98.06 84 LEU A O 1
ATOM 688 N N . SER A 1 85 ? -11.324 8.325 -3.990 1.00 98.38 85 SER A N 1
ATOM 689 C CA . SER A 1 85 ? -10.782 7.592 -2.840 1.00 98.38 85 SER A CA 1
ATOM 690 C C . SER A 1 85 ? -10.876 6.074 -3.011 1.00 98.38 85 SER A C 1
ATOM 692 O O . SER A 1 85 ? -9.974 5.362 -2.584 1.00 98.38 85 SER A O 1
ATOM 694 N N . LEU A 1 86 ? -11.930 5.560 -3.653 1.00 98.62 86 LEU A N 1
ATOM 695 C CA . LEU A 1 86 ? -12.081 4.123 -3.901 1.00 98.62 86 LEU A CA 1
ATOM 696 C C . LEU A 1 86 ? -11.102 3.600 -4.953 1.00 98.62 86 LEU A C 1
ATOM 698 O O . LEU A 1 86 ? -10.608 2.482 -4.811 1.00 98.62 86 LEU A O 1
ATOM 702 N N . ILE A 1 87 ? -10.801 4.397 -5.981 1.00 98.69 87 ILE A N 1
ATOM 703 C CA . ILE A 1 87 ? -9.783 4.059 -6.986 1.00 98.69 87 ILE A CA 1
ATOM 704 C C . ILE A 1 87 ? -8.386 4.123 -6.361 1.00 98.69 87 ILE A C 1
ATOM 706 O O . ILE A 1 87 ? -7.598 3.191 -6.515 1.00 98.69 87 ILE A O 1
ATOM 710 N N . ALA A 1 88 ? -8.103 5.190 -5.611 1.00 98.50 88 ALA A N 1
ATOM 711 C CA . ALA A 1 88 ? -6.837 5.388 -4.915 1.00 98.50 88 ALA A CA 1
ATOM 712 C C . ALA A 1 88 ? -6.571 4.322 -3.842 1.00 98.50 88 ALA A C 1
ATOM 714 O O . ALA A 1 88 ? -5.462 3.816 -3.719 1.00 98.50 88 ALA A O 1
ATOM 715 N N . GLY A 1 89 ? -7.586 3.923 -3.076 1.00 98.50 89 GLY A N 1
ATOM 716 C CA . GLY A 1 89 ? -7.435 2.829 -2.118 1.00 98.50 89 GLY A CA 1
ATOM 717 C C . GLY A 1 89 ? -7.238 1.477 -2.81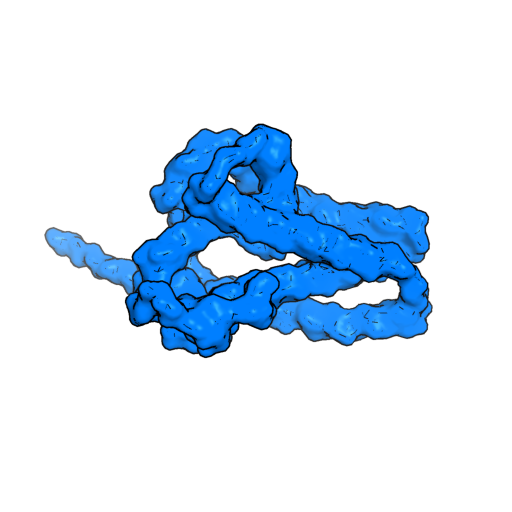0 1.00 98.50 89 GLY A C 1
ATOM 718 O O . GLY A 1 89 ? -6.415 0.673 -2.376 1.00 98.50 89 GLY A O 1
ATOM 719 N N . ALA A 1 90 ? -7.907 1.237 -3.945 1.00 98.56 90 ALA A N 1
ATOM 720 C CA . ALA A 1 90 ? -7.702 0.014 -4.722 1.00 98.56 90 ALA A CA 1
ATOM 721 C C . ALA A 1 90 ? -6.287 -0.078 -5.319 1.00 98.56 90 ALA A C 1
ATOM 723 O O . ALA A 1 90 ? -5.732 -1.176 -5.408 1.00 98.56 90 ALA A O 1
ATOM 724 N N . SER A 1 91 ? -5.656 1.052 -5.660 1.00 98.19 91 SER A N 1
ATOM 725 C CA . SER A 1 91 ? -4.265 1.049 -6.123 1.00 98.19 91 SER A CA 1
ATOM 726 C C . SER A 1 91 ? -3.274 0.635 -5.037 1.00 98.19 91 SER A C 1
ATOM 728 O O . SER A 1 91 ? -2.195 0.152 -5.362 1.00 98.19 91 SER A O 1
ATOM 730 N N . ALA A 1 92 ? -3.623 0.725 -3.752 1.00 97.94 92 ALA A N 1
ATOM 731 C CA . ALA A 1 92 ? -2.757 0.270 -2.666 1.00 97.94 92 ALA A CA 1
ATOM 732 C C . ALA A 1 92 ? -2.672 -1.263 -2.524 1.00 97.94 92 ALA A C 1
ATOM 734 O O . ALA A 1 92 ? -1.793 -1.733 -1.808 1.00 97.94 92 ALA A O 1
ATOM 735 N N . LEU A 1 93 ? -3.543 -2.041 -3.187 1.00 97.38 93 LEU A N 1
ATOM 736 C CA . LEU A 1 93 ? -3.603 -3.509 -3.067 1.00 97.38 93 LEU A CA 1
ATOM 737 C C . LEU A 1 93 ? -3.733 -4.001 -1.612 1.00 97.38 93 LEU A C 1
ATOM 739 O O . LEU A 1 93 ? -3.010 -4.894 -1.181 1.00 97.38 93 LEU A O 1
ATOM 743 N N . GLN A 1 94 ? -4.641 -3.398 -0.843 1.00 96.31 94 GLN A N 1
ATOM 744 C CA . GLN A 1 94 ? -4.931 -3.779 0.549 1.00 96.31 94 GLN A CA 1
ATOM 745 C C . GLN A 1 94 ? -6.379 -4.269 0.715 1.00 96.31 94 GLN A C 1
ATOM 747 O O . GLN A 1 94 ? -7.062 -3.895 1.657 1.00 96.31 94 GLN A O 1
ATOM 752 N N . ASN A 1 95 ? -6.878 -5.068 -0.230 1.00 95.94 95 ASN A N 1
ATOM 753 C CA . ASN A 1 95 ? -8.301 -5.394 -0.387 1.00 95.94 95 ASN A CA 1
ATOM 754 C C . ASN A 1 95 ? -9.201 -4.184 -0.707 1.00 95.94 95 ASN A C 1
ATOM 756 O O . ASN A 1 95 ? -8.776 -3.026 -0.815 1.00 95.94 95 ASN A O 1
ATOM 760 N N . SER A 1 96 ? -10.464 -4.487 -0.984 1.00 97.94 96 SER A N 1
ATOM 761 C CA . SER A 1 96 ? -11.514 -3.500 -1.207 1.00 97.94 96 SER A CA 1
ATOM 762 C C . SER A 1 96 ? -11.821 -2.714 0.066 1.00 97.94 96 SER A C 1
ATOM 764 O O . SER A 1 96 ? -11.522 -3.143 1.181 1.00 97.94 96 SER A O 1
ATOM 766 N N . VAL A 1 97 ? -12.484 -1.568 -0.092 1.00 98.56 97 VAL A N 1
ATOM 767 C CA . VAL A 1 97 ? -12.782 -0.671 1.030 1.00 98.56 97 VAL A CA 1
ATOM 768 C C . VAL A 1 97 ? -13.628 -1.342 2.106 1.00 98.56 97 VAL A C 1
ATOM 770 O O . VAL A 1 97 ? -13.464 -1.040 3.281 1.00 98.56 97 VAL A O 1
ATOM 773 N N . ILE A 1 98 ? -14.542 -2.239 1.721 1.00 98.19 98 ILE A N 1
ATOM 774 C CA . ILE A 1 98 ? -15.482 -2.849 2.661 1.00 98.19 98 ILE A CA 1
ATOM 775 C C . ILE A 1 98 ? -14.787 -3.883 3.543 1.00 98.19 98 ILE A C 1
ATOM 777 O O . ILE A 1 98 ? -15.016 -3.892 4.747 1.00 98.19 98 ILE A O 1
ATOM 781 N N . VAL A 1 99 ? -13.893 -4.683 2.955 1.00 96.94 99 VAL A N 1
ATOM 782 C CA . VAL A 1 99 ? -13.080 -5.668 3.675 1.00 96.94 99 VAL A CA 1
ATOM 783 C C . VAL A 1 99 ? -12.059 -4.945 4.552 1.00 96.94 99 VAL A C 1
ATOM 785 O O . VAL A 1 99 ? -11.960 -5.227 5.743 1.00 96.94 99 VAL A O 1
ATOM 788 N N . TRP A 1 100 ? -11.363 -3.947 3.995 1.00 97.75 100 TRP A N 1
ATOM 789 C CA . TRP A 1 100 ? -10.382 -3.155 4.739 1.00 97.75 100 TRP A CA 1
ATOM 790 C C . TRP A 1 100 ? -11.024 -2.438 5.932 1.00 97.75 100 TRP A C 1
ATOM 792 O O . TRP A 1 100 ? -10.525 -2.526 7.050 1.00 97.75 100 TRP A O 1
ATOM 802 N N . ALA A 1 101 ? -12.168 -1.773 5.730 1.00 98.31 101 ALA A N 1
ATOM 803 C CA . ALA A 1 101 ? -12.860 -1.063 6.802 1.00 98.31 101 ALA A CA 1
ATOM 804 C C . ALA A 1 101 ? -13.438 -2.011 7.861 1.00 98.31 101 ALA A C 1
ATOM 806 O O . ALA A 1 101 ? -13.443 -1.649 9.036 1.00 98.31 101 ALA A O 1
ATOM 807 N N . ALA A 1 102 ? -13.900 -3.207 7.480 1.00 97.31 102 ALA A N 1
ATOM 808 C CA . ALA A 1 102 ? -14.364 -4.212 8.435 1.00 97.31 102 ALA A CA 1
ATOM 809 C C . ALA A 1 102 ? -13.228 -4.668 9.359 1.00 97.31 102 ALA A C 1
ATOM 811 O O . ALA A 1 102 ? -13.374 -4.619 10.584 1.00 97.31 102 ALA A O 1
ATOM 812 N N . ALA A 1 103 ? -12.073 -5.017 8.783 1.00 95.75 103 ALA A N 1
ATOM 813 C CA . ALA A 1 103 ? -10.885 -5.389 9.545 1.00 95.75 103 ALA A CA 1
ATOM 814 C C . ALA A 1 103 ? -10.385 -4.228 10.423 1.00 95.75 103 ALA A C 1
ATOM 816 O O . ALA A 1 103 ? -10.140 -4.415 11.611 1.00 95.75 103 ALA A O 1
ATOM 817 N N . HIS A 1 104 ? -10.332 -3.007 9.881 1.00 97.50 104 HIS A N 1
ATOM 818 C CA . HIS A 1 104 ? -9.902 -1.812 10.616 1.00 97.50 104 HIS A CA 1
ATOM 819 C C . HIS A 1 104 ? -10.823 -1.463 11.792 1.00 97.50 104 HIS A C 1
ATOM 821 O O . HIS A 1 104 ? -10.364 -1.164 12.893 1.00 97.50 104 HIS A O 1
ATOM 827 N N . ARG A 1 105 ? -12.147 -1.536 11.602 1.00 97.81 105 ARG A N 1
ATOM 828 C CA . ARG A 1 105 ? -13.107 -1.329 12.699 1.00 97.81 105 ARG A CA 1
ATOM 829 C C . ARG A 1 105 ? -12.964 -2.401 13.774 1.00 97.81 105 ARG A C 1
ATOM 831 O O . ARG A 1 105 ? -13.077 -2.073 14.951 1.00 97.81 105 ARG A O 1
ATOM 838 N N . ARG A 1 106 ? -12.686 -3.653 13.390 1.00 95.56 106 ARG A N 1
ATOM 839 C CA . ARG A 1 106 ? -12.435 -4.739 14.345 1.00 95.56 106 ARG A CA 1
ATOM 840 C C . ARG A 1 106 ? -11.146 -4.508 15.135 1.00 95.56 106 ARG A C 1
ATOM 842 O O . ARG A 1 106 ? -11.190 -4.645 16.354 1.00 95.56 106 ARG A O 1
ATOM 849 N N . HIS A 1 107 ? -10.073 -4.074 14.469 1.00 95.62 107 HIS A N 1
ATOM 850 C CA . HIS A 1 107 ? -8.824 -3.655 15.110 1.00 95.62 107 HIS A CA 1
ATOM 851 C C . HIS A 1 107 ? -9.074 -2.582 16.174 1.00 95.62 107 HIS A C 1
ATOM 853 O O . HIS A 1 107 ? -8.653 -2.746 17.308 1.00 95.62 107 HIS A O 1
ATOM 859 N N . HIS A 1 108 ? -9.848 -1.532 15.880 1.00 96.31 108 HIS A N 1
ATOM 860 C CA . HIS A 1 108 ? -10.177 -0.515 16.891 1.00 96.31 108 HIS A CA 1
ATOM 861 C C . HIS A 1 108 ? -11.073 -1.015 18.033 1.00 96.31 108 HIS A C 1
ATOM 863 O O . HIS A 1 108 ? -11.004 -0.485 19.138 1.00 96.31 108 HIS A O 1
ATOM 869 N N . GLN A 1 109 ? -11.947 -1.988 17.771 1.00 95.12 109 GLN A N 1
ATOM 870 C CA . GLN A 1 109 ? -12.830 -2.559 18.793 1.00 95.12 109 GLN A CA 1
ATOM 871 C C . GLN A 1 109 ? -12.085 -3.476 19.767 1.00 95.12 109 GLN A C 1
ATOM 873 O O . GLN A 1 109 ? -12.472 -3.546 20.930 1.00 95.12 109 GLN A O 1
ATOM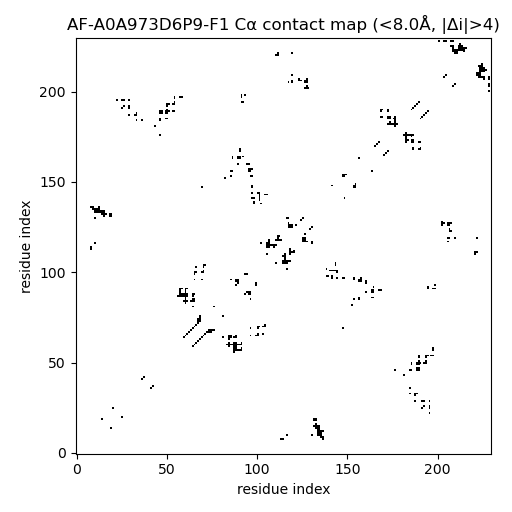 878 N N . HIS A 1 110 ? -11.038 -4.155 19.297 1.00 94.12 110 HIS A N 1
ATOM 879 C CA . HIS A 1 110 ? -10.326 -5.189 20.049 1.00 94.12 110 HIS A CA 1
ATOM 880 C C . HIS A 1 110 ? -8.828 -4.906 20.177 1.00 94.12 110 HIS A C 1
ATOM 882 O O . HIS A 1 110 ? -8.084 -5.838 20.428 1.00 94.12 110 HIS A O 1
ATOM 888 N N . THR A 1 111 ? -8.378 -3.660 19.989 1.00 94.62 111 THR A N 1
ATOM 889 C CA . THR A 1 111 ? -6.946 -3.315 19.902 1.00 94.62 111 THR A CA 1
ATOM 890 C C . THR A 1 111 ? -6.145 -3.975 21.020 1.00 94.62 111 THR A C 1
ATOM 892 O O . THR A 1 111 ? -6.479 -3.779 22.188 1.00 94.62 111 THR A O 1
ATOM 895 N N . ASP A 1 112 ? -5.089 -4.708 20.659 1.00 93.50 112 ASP A N 1
ATOM 896 C CA . ASP A 1 112 ? -4.205 -5.437 21.588 1.00 93.50 112 ASP A CA 1
ATOM 897 C C . ASP A 1 112 ? -4.890 -6.542 22.422 1.00 93.50 112 ASP A C 1
ATOM 899 O O . ASP A 1 112 ? -4.414 -6.937 23.494 1.00 93.50 112 ASP A O 1
ATOM 903 N N . HIS A 1 113 ? -6.025 -7.043 21.942 1.00 91.06 113 HIS A N 1
ATOM 904 C CA . HIS A 1 113 ? -6.789 -8.129 22.540 1.00 91.06 113 HIS A CA 1
ATOM 905 C C . HIS A 1 113 ? -7.202 -9.163 21.485 1.00 91.06 113 HIS A C 1
ATOM 907 O O . HIS A 1 113 ? -7.112 -8.938 20.278 1.00 91.06 113 HIS A O 1
ATOM 913 N N . GLU A 1 114 ? -7.700 -10.307 21.962 1.00 88.19 114 GLU A N 1
ATOM 914 C CA . GLU A 1 114 ? -8.278 -11.345 21.107 1.00 88.19 114 GLU A CA 1
ATOM 915 C C . GLU A 1 114 ? -9.361 -10.747 20.192 1.00 88.19 114 GLU A C 1
ATOM 917 O O . GLU A 1 114 ? -10.252 -10.019 20.642 1.00 88.19 114 GLU A O 1
ATOM 922 N N . GLY A 1 115 ? -9.266 -11.040 18.895 1.00 86.88 115 GLY A N 1
ATOM 923 C CA . GLY A 1 115 ? -10.113 -10.441 17.866 1.00 86.88 115 GLY A CA 1
ATOM 924 C C . GLY A 1 115 ? -9.490 -9.278 17.095 1.00 86.88 115 GLY A C 1
ATOM 925 O O . GLY A 1 115 ? -10.040 -8.912 16.052 1.00 86.88 115 GLY A O 1
ATOM 926 N N . ASP A 1 116 ? -8.363 -8.713 17.539 1.00 92.31 116 ASP A N 1
ATOM 927 C CA . ASP A 1 116 ? -7.591 -7.757 16.741 1.00 92.31 116 ASP A CA 1
ATOM 928 C C . ASP A 1 116 ? -6.829 -8.482 15.620 1.00 92.31 116 ASP A C 1
ATOM 930 O O . ASP A 1 116 ? -5.898 -9.243 15.901 1.00 92.31 116 ASP A O 1
ATOM 934 N N . PRO A 1 117 ? -7.154 -8.231 14.336 1.00 90.56 117 PRO A N 1
ATOM 935 C CA . PRO A 1 117 ? -6.459 -8.889 13.238 1.00 90.56 117 PRO A CA 1
ATOM 936 C C . PRO A 1 117 ? -4.953 -8.598 13.232 1.00 90.56 117 PRO A C 1
ATOM 938 O O . PRO A 1 117 ? -4.189 -9.415 12.726 1.00 90.56 117 PRO A O 1
ATOM 941 N N . TYR A 1 118 ? -4.503 -7.464 13.779 1.00 91.81 118 TYR A N 1
ATOM 942 C CA . TYR A 1 118 ? -3.107 -7.022 13.718 1.00 91.81 118 TYR A CA 1
ATOM 943 C C . TYR A 1 118 ? -2.449 -6.935 15.101 1.00 91.81 118 TYR A C 1
ATOM 945 O O . TYR A 1 118 ? -1.461 -6.218 15.237 1.00 91.81 118 TYR A O 1
ATOM 953 N N . ASP A 1 119 ? -2.973 -7.665 16.092 1.00 93.62 119 ASP A N 1
ATOM 954 C CA . ASP A 1 119 ? -2.591 -7.599 17.511 1.00 93.62 119 ASP A CA 1
ATOM 955 C C . ASP A 1 119 ? -1.078 -7.398 17.747 1.00 93.62 119 ASP A C 1
ATOM 957 O O . ASP A 1 119 ? -0.252 -8.301 17.551 1.00 93.62 119 ASP A O 1
ATOM 961 N N . ALA A 1 120 ? -0.707 -6.202 18.209 1.00 95.00 120 ALA A N 1
ATOM 962 C CA . ALA A 1 120 ? 0.686 -5.835 18.439 1.00 95.00 120 ALA A CA 1
ATOM 963 C C . ALA A 1 120 ? 1.329 -6.597 19.605 1.00 95.00 120 ALA A C 1
ATOM 965 O O . ALA A 1 120 ? 2.558 -6.755 19.633 1.00 95.00 120 ALA A O 1
ATOM 966 N N . THR A 1 121 ? 0.532 -7.140 20.530 1.00 94.12 121 THR A N 1
ATOM 967 C CA . THR A 1 121 ? 1.028 -7.906 21.684 1.00 94.12 121 THR A CA 1
ATOM 968 C C . THR A 1 121 ? 1.640 -9.246 21.278 1.00 94.12 121 THR A C 1
ATOM 970 O O . THR A 1 121 ? 2.529 -9.759 21.961 1.00 94.12 121 THR A O 1
ATOM 973 N N . ARG A 1 122 ? 1.275 -9.763 20.097 1.00 92.75 122 ARG A N 1
ATOM 974 C CA . ARG A 1 122 ? 1.881 -10.956 19.475 1.00 92.75 122 ARG A CA 1
ATOM 975 C C . ARG A 1 122 ? 3.259 -10.694 18.865 1.00 92.75 122 ARG A C 1
ATOM 977 O O . ARG A 1 122 ? 3.912 -11.611 18.356 1.00 92.75 122 ARG A O 1
ATOM 984 N N . GLY A 1 123 ? 3.725 -9.452 18.945 1.00 94.50 123 GLY A N 1
ATOM 985 C CA . GLY A 1 123 ? 5.063 -9.031 18.577 1.00 94.50 123 GLY A CA 1
ATOM 986 C C . GLY A 1 123 ? 5.149 -8.421 17.183 1.00 94.50 123 GLY A C 1
ATOM 987 O O . GLY A 1 123 ? 4.275 -8.575 16.332 1.00 94.50 123 GLY A O 1
ATOM 988 N N . PHE A 1 124 ? 6.278 -7.751 16.940 1.00 95.75 124 PHE A N 1
ATOM 989 C CA . PHE A 1 124 ? 6.507 -6.920 15.756 1.00 95.75 124 PHE A CA 1
ATOM 990 C C . PHE A 1 124 ? 6.137 -7.605 14.435 1.00 95.75 124 PHE A C 1
ATOM 992 O O . PHE A 1 124 ? 5.399 -7.043 13.634 1.00 95.75 124 PHE A O 1
ATOM 999 N N . TRP A 1 125 ? 6.628 -8.826 14.201 1.00 95.31 125 TRP A N 1
ATOM 1000 C CA . TRP A 1 125 ? 6.404 -9.516 12.929 1.00 95.31 125 TRP A CA 1
ATOM 1001 C C . TRP A 1 125 ? 4.954 -9.943 12.720 1.00 95.31 125 TRP A C 1
ATOM 1003 O O . TRP A 1 125 ? 4.531 -10.037 11.567 1.00 95.31 125 TRP A O 1
ATOM 1013 N N . TRP A 1 126 ? 4.213 -10.202 13.803 1.00 94.56 126 TRP A N 1
ATOM 1014 C CA . TRP A 1 126 ? 2.784 -10.473 13.707 1.00 94.56 126 TRP A CA 1
ATOM 1015 C C . TRP A 1 126 ? 2.057 -9.257 13.151 1.00 94.56 126 TRP A C 1
ATOM 1017 O O . TRP A 1 126 ? 1.564 -9.320 12.026 1.00 94.56 126 TRP A O 1
ATOM 1027 N N . ALA A 1 127 ? 2.118 -8.143 13.881 1.00 95.19 127 ALA A N 1
ATOM 1028 C CA . ALA A 1 127 ? 1.444 -6.899 13.530 1.00 95.19 127 ALA A CA 1
ATOM 1029 C C . ALA A 1 127 ? 1.917 -6.304 12.200 1.00 95.19 127 ALA A C 1
ATOM 1031 O O . ALA A 1 127 ? 1.124 -5.741 11.448 1.00 95.19 127 ALA A O 1
ATOM 1032 N N . HIS A 1 128 ? 3.203 -6.459 11.872 1.00 97.00 128 HIS A N 1
ATOM 1033 C CA . HIS A 1 128 ? 3.741 -5.914 10.634 1.00 97.00 128 HIS A CA 1
ATOM 1034 C C . HIS A 1 128 ? 3.209 -6.662 9.410 1.00 97.00 128 HIS A C 1
ATOM 1036 O O . HIS A 1 128 ? 2.777 -6.036 8.453 1.00 97.00 128 HIS A O 1
ATOM 1042 N N . MET A 1 129 ? 3.239 -7.998 9.400 1.00 95.25 129 MET A N 1
ATOM 1043 C CA . MET A 1 129 ? 2.929 -8.714 8.159 1.00 95.25 129 MET A CA 1
ATOM 1044 C C . MET A 1 129 ? 2.415 -10.138 8.339 1.00 95.25 129 MET A C 1
ATOM 1046 O O . MET A 1 129 ? 1.659 -10.591 7.491 1.00 95.25 129 MET A O 1
ATOM 1050 N N . LYS A 1 130 ? 2.776 -10.876 9.400 1.00 93.94 130 LYS A N 1
ATOM 1051 C CA . LYS A 1 130 ? 2.355 -12.288 9.486 1.00 93.94 130 LYS A CA 1
ATOM 1052 C C . LYS A 1 130 ? 0.843 -12.448 9.603 1.00 93.94 130 LYS A C 1
ATOM 1054 O O . LYS A 1 130 ? 0.341 -13.457 9.125 1.00 93.94 130 LYS A O 1
ATOM 1059 N N . TRP A 1 131 ? 0.124 -11.469 10.148 1.00 92.69 131 TRP A N 1
ATOM 1060 C CA . TRP A 1 131 ? -1.336 -11.523 10.216 1.00 92.69 131 TRP A CA 1
ATOM 1061 C C . TRP A 1 131 ? -2.006 -11.798 8.861 1.00 92.69 131 TRP A C 1
ATOM 1063 O O . TRP A 1 131 ? -3.011 -12.493 8.807 1.00 92.69 131 TRP A O 1
ATOM 1073 N N . ILE A 1 132 ? -1.431 -11.310 7.754 1.00 93.00 132 ILE A N 1
ATOM 1074 C CA . ILE A 1 132 ? -2.001 -11.471 6.406 1.00 93.00 132 ILE A CA 1
ATOM 1075 C C . ILE A 1 132 ? -1.561 -12.776 5.721 1.00 93.00 132 ILE A C 1
ATOM 1077 O O . ILE A 1 132 ? -2.006 -13.093 4.614 1.00 93.00 132 ILE A O 1
ATOM 1081 N N . PHE A 1 133 ? -0.635 -13.511 6.344 1.00 93.88 133 PHE A N 1
ATOM 1082 C CA . PHE A 1 133 ? -0.128 -14.791 5.846 1.00 93.88 133 PHE A CA 1
ATOM 1083 C C . PHE A 1 133 ? -1.007 -15.957 6.254 1.00 93.88 133 PHE A C 1
ATOM 1085 O O . PHE A 1 133 ? -0.873 -17.026 5.670 1.00 93.88 133 PHE A O 1
ATOM 1092 N N . HIS A 1 134 ? -1.864 -15.766 7.245 1.00 89.69 134 HIS A N 1
ATOM 1093 C CA . HIS A 1 134 ? -2.757 -16.790 7.748 1.00 89.69 134 HIS A CA 1
ATOM 1094 C C . HIS A 1 134 ? -4.181 -16.453 7.342 1.00 89.69 134 HIS A C 1
ATOM 1096 O O . HIS A 1 134 ? -4.577 -15.286 7.337 1.00 89.69 134 HIS A O 1
ATOM 1102 N N . ASP A 1 135 ? -4.933 -17.485 6.983 1.00 83.88 135 ASP A N 1
ATOM 1103 C CA . ASP A 1 135 ? -6.375 -17.359 6.877 1.00 83.88 135 ASP A CA 1
ATOM 1104 C C . ASP A 1 135 ? -6.951 -16.998 8.251 1.00 83.88 135 ASP A C 1
ATOM 1106 O O . ASP A 1 135 ? -6.460 -17.466 9.283 1.00 83.88 135 ASP A O 1
ATOM 1110 N N . ASN A 1 136 ? -7.963 -16.138 8.256 1.00 78.69 136 ASN A N 1
ATOM 1111 C CA . ASN A 1 136 ? -8.635 -15.692 9.466 1.00 78.69 136 ASN A CA 1
ATOM 1112 C C . ASN A 1 136 ? -10.132 -15.877 9.256 1.00 78.69 136 ASN A C 1
ATOM 1114 O O . ASN A 1 136 ? -10.708 -15.273 8.351 1.00 78.69 136 ASN A O 1
ATOM 1118 N N . ASP A 1 137 ? -10.772 -16.640 10.138 1.00 71.50 137 ASP A N 1
ATOM 1119 C CA . ASP A 1 137 ? -12.205 -16.949 10.070 1.00 71.50 137 ASP A CA 1
ATOM 1120 C C . ASP A 1 137 ? -13.092 -15.687 10.039 1.00 71.50 137 ASP A C 1
ATOM 1122 O O . ASP A 1 137 ? -14.251 -15.729 9.621 1.00 71.50 137 ASP A O 1
ATOM 1126 N N . ARG A 1 138 ? -12.556 -14.535 10.461 1.00 78.75 138 ARG A N 1
ATOM 1127 C CA . ARG A 1 138 ? -13.244 -13.243 10.456 1.00 78.75 138 ARG A CA 1
ATOM 1128 C C . ARG A 1 138 ? -12.929 -12.361 9.242 1.00 78.75 138 ARG A C 1
ATOM 1130 O O . ARG A 1 138 ? -13.453 -11.244 9.179 1.00 78.75 138 ARG A O 1
ATOM 1137 N N . ALA A 1 139 ? -12.090 -12.797 8.302 1.00 75.56 139 ALA A N 1
ATOM 1138 C CA . ALA A 1 139 ? -11.727 -12.020 7.111 1.00 75.56 139 ALA A CA 1
ATOM 1139 C C . ALA A 1 139 ? -12.955 -11.682 6.242 1.00 75.56 139 ALA A C 1
ATOM 1141 O O . ALA A 1 139 ? -13.059 -10.568 5.727 1.00 75.56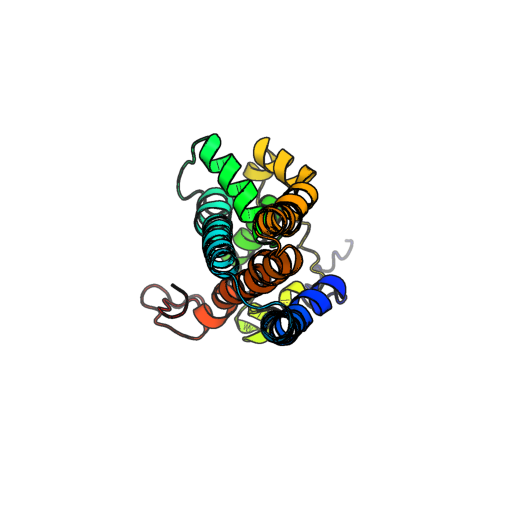 139 ALA A O 1
ATOM 1142 N N . ASP A 1 140 ? -13.917 -12.606 6.171 1.00 82.62 140 ASP A N 1
ATOM 1143 C CA . ASP A 1 140 ? -15.170 -12.450 5.421 1.00 82.62 140 ASP A CA 1
ATOM 1144 C C . ASP A 1 140 ? -16.344 -11.933 6.274 1.00 82.62 140 ASP A C 1
ATOM 1146 O O . ASP A 1 140 ? -17.439 -11.670 5.761 1.00 82.62 140 ASP A O 1
ATOM 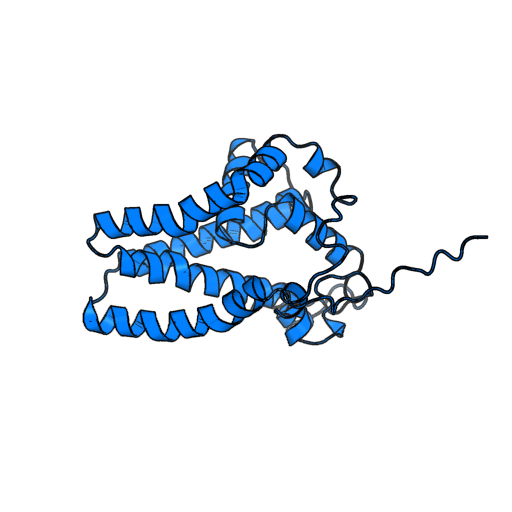1150 N N . ASP A 1 141 ? -16.144 -11.747 7.582 1.00 91.38 141 ASP A N 1
ATOM 1151 C CA . ASP A 1 141 ? -17.169 -11.185 8.456 1.00 91.38 141 ASP A CA 1
ATOM 1152 C C . ASP A 1 141 ? -17.266 -9.663 8.272 1.00 91.38 141 ASP A C 1
ATOM 1154 O O . ASP A 1 141 ? -16.487 -8.882 8.822 1.00 91.38 141 ASP A O 1
ATOM 1158 N N . LEU A 1 142 ? -18.286 -9.257 7.512 1.00 95.19 142 LEU A N 1
ATOM 1159 C CA . LEU A 1 142 ? -18.644 -7.865 7.227 1.00 95.19 142 LEU A CA 1
ATOM 1160 C C . LEU A 1 142 ? -19.801 -7.349 8.105 1.00 95.19 142 LEU A C 1
ATOM 1162 O O . LEU A 1 142 ? -20.475 -6.377 7.743 1.00 95.19 142 LEU A O 1
ATOM 1166 N N . SER A 1 143 ? -20.109 -8.014 9.222 1.00 95.12 143 SER A N 1
ATOM 1167 C CA . SER A 1 143 ? -21.238 -7.647 10.092 1.00 95.12 143 SER A CA 1
ATOM 1168 C C . SER A 1 143 ? -21.078 -6.273 10.758 1.00 95.12 143 SER A C 1
ATOM 1170 O O . SER A 1 143 ? -22.080 -5.606 11.014 1.00 95.12 143 SER A O 1
ATOM 1172 N N . ASN A 1 144 ? -19.841 -5.801 10.960 1.00 96.31 144 ASN A N 1
ATOM 1173 C CA . ASN A 1 144 ? -19.520 -4.515 11.595 1.00 96.31 144 ASN A CA 1
ATOM 1174 C C . ASN A 1 144 ? -19.498 -3.304 10.630 1.00 96.31 144 ASN A C 1
ATOM 1176 O O . ASN A 1 144 ? -19.197 -2.176 11.041 1.00 96.31 144 ASN A O 1
ATOM 1180 N N . VAL A 1 145 ? -19.834 -3.511 9.351 1.00 97.50 145 VAL A N 1
ATOM 1181 C CA . VAL A 1 145 ? -19.886 -2.463 8.310 1.00 97.50 145 VAL A CA 1
ATOM 1182 C C . VAL A 1 145 ? -21.223 -2.411 7.544 1.00 97.50 145 VAL A C 1
ATOM 1184 O O . VAL A 1 145 ? -21.229 -2.316 6.311 1.00 97.50 145 VAL A O 1
ATOM 1187 N N . PRO A 1 146 ? -22.393 -2.451 8.217 1.00 97.38 146 PRO A N 1
ATOM 1188 C CA . PRO A 1 146 ? -23.691 -2.459 7.533 1.00 97.38 146 PRO A CA 1
ATOM 1189 C C . PRO A 1 146 ? -23.933 -1.194 6.692 1.00 97.38 146 PRO A C 1
ATOM 1191 O O . PRO A 1 146 ? -24.561 -1.257 5.636 1.00 97.38 146 PRO A O 1
ATOM 1194 N N . ASP A 1 147 ? -23.380 -0.058 7.114 1.00 96.94 147 ASP A N 1
ATOM 1195 C CA . ASP A 1 147 ? -23.403 1.212 6.389 1.00 96.94 147 ASP A CA 1
ATOM 1196 C C . ASP A 1 147 ? -22.661 1.138 5.046 1.00 96.94 147 ASP A C 1
ATOM 1198 O O . ASP A 1 147 ? -23.145 1.659 4.039 1.00 96.94 147 ASP A O 1
ATOM 1202 N N . LEU A 1 148 ? -21.516 0.450 5.000 1.00 97.50 148 LEU A N 1
ATOM 1203 C CA . LEU A 1 148 ? -20.752 0.266 3.765 1.00 97.50 148 LEU A CA 1
ATOM 1204 C C . LEU A 1 148 ? -21.389 -0.789 2.857 1.00 97.50 148 LEU A C 1
ATOM 1206 O O . LEU A 1 148 ? -21.391 -0.610 1.640 1.00 97.50 148 LEU A O 1
ATOM 1210 N N . LYS A 1 149 ? -21.995 -1.841 3.430 1.00 96.75 149 LYS A N 1
ATOM 1211 C CA . LYS A 1 149 ? -22.774 -2.841 2.674 1.00 96.75 149 LYS A CA 1
ATOM 1212 C C . LYS A 1 149 ? -23.945 -2.206 1.922 1.00 96.75 149 LYS A C 1
ATOM 1214 O O . LYS A 1 149 ? -24.250 -2.623 0.810 1.00 96.75 149 LYS A O 1
ATOM 1219 N N . ALA A 1 150 ? -24.580 -1.195 2.514 1.00 96.31 150 ALA A N 1
ATOM 1220 C CA . ALA A 1 150 ? -25.698 -0.478 1.908 1.00 96.31 150 ALA A CA 1
ATOM 1221 C C . ALA A 1 150 ? -25.274 0.570 0.858 1.00 96.31 150 ALA A C 1
ATOM 1223 O O . ALA A 1 150 ? -26.124 1.075 0.126 1.00 96.31 150 ALA A O 1
ATOM 1224 N N . ALA A 1 151 ? -23.986 0.924 0.764 1.00 96.69 151 ALA A N 1
ATOM 1225 C CA . ALA A 1 151 ? -23.515 2.002 -0.102 1.00 96.69 151 ALA A CA 1
ATOM 1226 C C . ALA A 1 151 ? -23.261 1.516 -1.550 1.00 96.69 151 ALA A C 1
ATOM 1228 O O . ALA A 1 151 ? -22.318 0.754 -1.781 1.00 96.69 151 ALA A O 1
ATOM 1229 N N . PRO A 1 152 ? -23.996 2.016 -2.571 1.00 97.44 152 PRO A N 1
ATOM 1230 C CA . PRO A 1 152 ? -23.868 1.521 -3.948 1.00 97.44 152 PRO A CA 1
ATOM 1231 C C . PRO A 1 152 ? -22.466 1.685 -4.541 1.00 97.44 152 PRO A C 1
ATOM 1233 O O . PRO A 1 152 ? -21.981 0.817 -5.262 1.00 97.44 152 PRO A O 1
ATOM 1236 N N . LEU A 1 153 ? -21.786 2.786 -4.211 1.00 97.62 153 LEU A N 1
ATOM 1237 C CA . LEU A 1 153 ? -20.436 3.061 -4.701 1.00 97.62 153 LEU A CA 1
ATOM 1238 C C . LEU A 1 153 ? -19.395 2.097 -4.107 1.00 97.62 153 LEU A C 1
ATOM 1240 O O . LEU A 1 153 ? -18.452 1.703 -4.788 1.00 97.62 153 LEU A O 1
ATOM 1244 N N . VAL A 1 154 ? -19.593 1.680 -2.854 1.00 98.19 154 VAL A N 1
ATOM 1245 C CA . VAL A 1 154 ? -18.758 0.666 -2.198 1.00 98.19 154 VAL A CA 1
ATOM 1246 C C . VAL A 1 154 ? -19.007 -0.703 -2.825 1.00 98.19 154 VAL A C 1
ATOM 1248 O O . VAL A 1 154 ? -18.052 -1.399 -3.157 1.00 98.19 154 VAL A O 1
ATOM 1251 N N . ALA A 1 155 ? -20.271 -1.062 -3.071 1.00 97.81 155 ALA A N 1
ATOM 1252 C CA . ALA A 1 155 ? -20.622 -2.299 -3.766 1.00 97.81 155 ALA A CA 1
ATOM 1253 C C . ALA A 1 155 ? -20.047 -2.350 -5.196 1.00 97.81 155 ALA A C 1
ATOM 1255 O O . ALA A 1 155 ? -19.552 -3.391 -5.630 1.00 97.81 155 ALA A O 1
ATOM 1256 N N . TRP A 1 156 ? -20.052 -1.220 -5.915 1.00 98.50 156 TRP A N 1
ATOM 1257 C CA . TRP A 1 156 ? -19.385 -1.091 -7.214 1.00 98.50 156 TRP A CA 1
ATOM 1258 C C . TRP A 1 156 ? -17.889 -1.388 -7.103 1.00 98.50 156 TRP A C 1
ATOM 1260 O O . TRP A 1 156 ? -17.376 -2.210 -7.863 1.00 98.50 156 TRP A O 1
ATOM 1270 N N . GLN A 1 157 ? -17.197 -0.776 -6.141 1.00 98.62 157 GLN A N 1
ATOM 1271 C CA . GLN A 1 157 ? -15.768 -1.011 -5.973 1.00 98.62 157 GLN A CA 1
ATOM 1272 C C . GLN A 1 157 ? -15.478 -2.456 -5.557 1.00 98.62 157 GLN A C 1
ATOM 1274 O O . GLN A 1 157 ? -14.583 -3.059 -6.133 1.00 98.62 157 GLN A O 1
ATOM 1279 N N . GLN A 1 158 ? -16.253 -3.045 -4.642 1.00 97.81 158 GLN A N 1
ATOM 1280 C CA . GLN A 1 158 ? -16.128 -4.461 -4.278 1.00 97.81 158 GLN A CA 1
ATOM 1281 C C . GLN A 1 158 ? -16.211 -5.362 -5.515 1.00 97.81 158 GLN A C 1
ATOM 1283 O O . GLN A 1 158 ? -15.372 -6.239 -5.703 1.00 97.81 158 GLN A O 1
ATOM 1288 N N . LYS A 1 159 ? -17.201 -5.121 -6.384 1.00 98.25 159 LYS A N 1
ATOM 1289 C CA . LYS A 1 159 ? -17.408 -5.895 -7.613 1.00 98.25 159 LYS A CA 1
ATOM 1290 C C . LYS A 1 159 ? -16.249 -5.751 -8.603 1.00 98.25 159 LYS A C 1
ATOM 1292 O O . LYS A 1 159 ? -15.879 -6.725 -9.251 1.00 98.25 159 LYS A O 1
ATOM 1297 N N . TRP A 1 160 ? -15.705 -4.545 -8.746 1.00 98.56 160 TRP A N 1
ATOM 1298 C CA . TRP A 1 160 ? -14.694 -4.222 -9.759 1.00 98.56 160 TRP A CA 1
ATOM 1299 C C . TRP A 1 160 ? -13.273 -4.106 -9.207 1.00 98.56 160 TRP A C 1
ATOM 1301 O O . TRP A 1 160 ? -12.375 -3.702 -9.942 1.00 98.56 160 TRP A O 1
ATOM 1311 N N . TYR A 1 161 ? -13.051 -4.476 -7.946 1.00 98.62 161 TYR A N 1
ATOM 1312 C CA . TYR A 1 161 ? -11.806 -4.231 -7.221 1.00 98.62 161 TYR A CA 1
ATOM 1313 C C . TYR A 1 161 ? -10.574 -4.675 -8.010 1.00 98.62 161 TYR A C 1
ATOM 1315 O O . TYR A 1 161 ? -9.690 -3.865 -8.274 1.00 98.62 161 TYR A O 1
ATOM 1323 N N . TRP A 1 162 ? -10.556 -5.930 -8.464 1.00 98.19 162 TRP A N 1
ATOM 1324 C CA . TRP A 1 162 ? -9.429 -6.481 -9.214 1.00 98.19 162 TRP A CA 1
ATOM 1325 C C . TRP A 1 162 ? -9.233 -5.825 -10.579 1.00 98.19 162 TRP A C 1
ATOM 1327 O O . TRP A 1 162 ? -8.096 -5.637 -10.998 1.00 98.19 162 TRP A O 1
ATOM 1337 N N . ALA A 1 163 ? -10.312 -5.421 -11.254 1.00 98.56 163 ALA A N 1
ATOM 1338 C CA . ALA A 1 163 ? -10.208 -4.698 -12.518 1.00 98.56 163 ALA A CA 1
ATOM 1339 C C . ALA A 1 163 ? -9.603 -3.301 -12.305 1.00 98.56 163 ALA A C 1
ATOM 1341 O O . ALA A 1 163 ? -8.680 -2.918 -13.019 1.00 98.56 163 ALA A O 1
ATOM 1342 N N . ILE A 1 164 ? -10.066 -2.570 -11.285 1.00 98.50 164 ILE A N 1
ATOM 1343 C CA . ILE A 1 164 ? -9.516 -1.259 -10.910 1.00 98.50 164 ILE A CA 1
ATOM 1344 C C . ILE A 1 164 ? -8.042 -1.411 -10.524 1.00 98.50 164 ILE A C 1
ATOM 1346 O O . ILE A 1 164 ? -7.187 -0.697 -11.045 1.00 98.50 164 ILE A O 1
ATOM 1350 N N . ALA A 1 165 ? -7.734 -2.376 -9.657 1.00 98.12 165 ALA A N 1
ATOM 1351 C CA . ALA A 1 165 ? -6.381 -2.645 -9.205 1.00 98.12 165 ALA A CA 1
ATOM 1352 C C . ALA A 1 165 ? -5.454 -3.007 -10.373 1.00 98.12 165 ALA A C 1
ATOM 1354 O O . ALA A 1 165 ? -4.359 -2.459 -10.454 1.00 98.12 165 ALA A O 1
ATOM 1355 N N . LEU A 1 166 ? -5.881 -3.862 -11.306 1.00 98.31 166 LEU A N 1
ATOM 1356 C CA . LEU A 1 166 ? -5.083 -4.233 -12.477 1.00 98.31 166 LEU A CA 1
ATOM 1357 C C . LEU A 1 166 ? -4.845 -3.035 -13.405 1.00 98.31 166 LEU A C 1
ATOM 1359 O O . LEU A 1 166 ? -3.722 -2.814 -13.860 1.00 98.31 166 LEU A O 1
ATOM 1363 N N . VAL A 1 167 ? -5.879 -2.228 -13.655 1.00 98.44 167 VAL A N 1
ATOM 1364 C CA . VAL A 1 167 ? -5.755 -1.026 -14.487 1.00 98.44 167 VAL A CA 1
ATOM 1365 C C . VAL A 1 167 ? -4.777 -0.038 -13.862 1.00 98.44 167 VAL A C 1
ATOM 1367 O O . VAL A 1 167 ? -3.889 0.435 -14.562 1.00 98.44 167 VAL A O 1
ATOM 1370 N N . VAL A 1 168 ? -4.876 0.252 -12.564 1.00 98.00 168 VAL A N 1
ATOM 1371 C CA . VAL A 1 168 ? -4.006 1.260 -11.936 1.00 98.00 168 VAL A CA 1
ATOM 1372 C C . VAL A 1 168 ? -2.587 0.737 -11.691 1.00 98.00 168 VAL A C 1
ATOM 1374 O O . VAL A 1 168 ? -1.639 1.506 -11.806 1.00 98.00 168 VAL A O 1
ATOM 1377 N N . ASN A 1 169 ? -2.410 -0.553 -11.388 1.00 98.00 169 ASN A N 1
ATOM 1378 C CA . ASN A 1 169 ? -1.097 -1.115 -11.041 1.00 98.00 169 ASN A CA 1
ATOM 1379 C C . ASN A 1 169 ? -0.307 -1.681 -12.221 1.00 98.00 169 ASN A C 1
ATOM 1381 O O . ASN A 1 169 ? 0.908 -1.831 -12.114 1.00 98.00 169 ASN A O 1
ATOM 1385 N N . VAL A 1 170 ? -0.975 -2.011 -13.327 1.00 98.38 170 VAL A N 1
ATOM 1386 C CA . VAL A 1 170 ? -0.334 -2.597 -14.512 1.00 98.38 170 VAL A CA 1
ATOM 1387 C C . VAL A 1 170 ? -0.647 -1.772 -15.751 1.00 98.38 170 VAL A C 1
ATOM 1389 O O . VAL A 1 170 ? 0.275 -1.296 -16.409 1.00 98.38 170 VAL A O 1
ATOM 1392 N N . GLY A 1 171 ? -1.929 -1.545 -16.045 1.00 98.50 171 GLY A N 1
ATOM 1393 C CA . GLY A 1 171 ? -2.349 -0.830 -17.254 1.00 98.50 171 GLY A CA 1
ATOM 1394 C C . GLY A 1 171 ? -1.788 0.592 -17.340 1.00 98.50 171 GLY A C 1
ATOM 1395 O O . GLY A 1 171 ? -1.179 0.959 -18.342 1.00 98.50 171 GLY A O 1
ATOM 1396 N N . LEU A 1 172 ? -1.944 1.375 -16.272 1.00 98.38 172 LEU A N 1
ATOM 1397 C CA . LEU A 1 172 ? -1.479 2.755 -16.191 1.00 98.38 172 LEU A CA 1
ATOM 1398 C C . LEU A 1 172 ? 0.059 2.845 -16.240 1.00 98.38 172 LEU A C 1
ATOM 1400 O O . LEU A 1 172 ? 0.551 3.578 -17.098 1.00 98.38 172 LEU A O 1
ATOM 1404 N N . PRO A 1 173 ? 0.842 2.099 -15.429 1.00 98.44 173 PRO A N 1
ATOM 1405 C CA . PRO A 1 173 ? 2.298 2.084 -15.555 1.00 98.44 173 PRO A CA 1
ATOM 1406 C C . PRO A 1 173 ? 2.783 1.670 -16.944 1.00 98.44 173 PRO A C 1
ATOM 1408 O O . PRO A 1 173 ? 3.630 2.352 -17.512 1.00 98.44 173 PRO A O 1
ATOM 1411 N N . LEU A 1 174 ? 2.229 0.610 -17.538 1.00 98.50 174 LEU A N 1
ATOM 1412 C CA . LEU A 1 174 ? 2.620 0.205 -18.890 1.00 98.50 174 LEU A CA 1
ATOM 1413 C C . LEU A 1 174 ? 2.292 1.291 -19.918 1.00 98.50 174 LEU A C 1
ATOM 1415 O O . LEU A 1 174 ? 3.150 1.626 -20.730 1.00 98.50 174 LEU A O 1
ATOM 1419 N N . GLY A 1 175 ? 1.100 1.888 -19.849 1.00 98.44 175 GLY A N 1
ATOM 1420 C CA . GLY A 1 175 ? 0.697 2.984 -20.729 1.00 98.44 175 GLY A CA 1
ATOM 1421 C C . GLY A 1 175 ? 1.631 4.191 -20.625 1.00 98.44 175 GLY A C 1
ATOM 1422 O O . GLY A 1 175 ? 2.145 4.657 -21.639 1.00 98.44 175 GLY A O 1
ATOM 1423 N N . LEU A 1 176 ? 1.921 4.654 -19.406 1.00 98.31 176 LEU A N 1
ATOM 1424 C CA . LEU A 1 176 ? 2.855 5.760 -19.171 1.00 98.31 176 LEU A CA 1
ATOM 1425 C C . LEU A 1 176 ? 4.275 5.423 -19.632 1.00 98.31 176 LEU A C 1
ATOM 1427 O O . LEU A 1 176 ? 4.962 6.272 -20.195 1.00 98.31 176 LEU A O 1
ATOM 1431 N N . GLY A 1 177 ? 4.718 4.186 -19.416 1.00 98.31 177 GLY A N 1
ATOM 1432 C CA . GLY A 1 177 ? 6.033 3.738 -19.844 1.00 98.31 177 GLY A CA 1
ATOM 1433 C C . GLY A 1 177 ? 6.161 3.647 -21.365 1.00 98.31 177 GLY A C 1
ATOM 1434 O O . GLY A 1 177 ? 7.206 4.014 -21.894 1.00 98.31 177 GLY A O 1
ATOM 1435 N N . LEU A 1 178 ? 5.109 3.248 -22.087 1.00 98.44 178 LEU A N 1
ATOM 1436 C CA . LEU A 1 178 ? 5.094 3.255 -23.556 1.00 98.44 178 LEU A CA 1
ATOM 1437 C C . LEU A 1 178 ? 5.272 4.668 -24.130 1.00 98.44 178 LEU A C 1
ATOM 1439 O O . LEU A 1 178 ? 5.997 4.823 -25.109 1.00 98.44 178 LEU A O 1
ATOM 1443 N N . LEU A 1 179 ? 4.690 5.697 -23.499 1.00 97.94 179 LEU A N 1
ATOM 1444 C CA . LEU A 1 179 ? 4.821 7.095 -23.944 1.00 97.94 179 LEU A CA 1
ATOM 1445 C C . LEU A 1 179 ? 6.264 7.617 -23.907 1.00 97.94 179 LEU A C 1
ATOM 1447 O O . LEU A 1 179 ? 6.597 8.541 -24.643 1.00 97.94 179 LEU A O 1
ATOM 1451 N N . ILE A 1 180 ? 7.110 7.037 -23.054 1.00 97.19 180 ILE A N 1
ATOM 1452 C CA . ILE A 1 180 ? 8.507 7.452 -22.869 1.00 97.19 180 ILE A CA 1
ATOM 1453 C C . ILE A 1 180 ? 9.514 6.382 -23.315 1.00 97.19 180 ILE A C 1
ATOM 1455 O O . ILE A 1 180 ? 10.701 6.518 -23.044 1.00 97.19 180 ILE A O 1
ATOM 1459 N N . GLY A 1 181 ? 9.059 5.289 -23.939 1.00 97.56 181 GLY A N 1
ATOM 1460 C CA . GLY A 1 181 ? 9.926 4.179 -24.358 1.00 97.56 181 GLY A CA 1
ATOM 1461 C C . GLY A 1 181 ? 10.475 3.301 -23.220 1.00 97.56 181 GLY A C 1
ATOM 1462 O O . GLY A 1 181 ? 11.384 2.510 -23.448 1.00 97.56 181 GLY A O 1
ATOM 1463 N N . HIS A 1 182 ? 9.916 3.387 -22.008 1.00 98.06 182 HIS A N 1
ATOM 1464 C CA . HIS A 1 182 ? 10.331 2.622 -20.822 1.00 98.06 182 HIS A CA 1
ATOM 1465 C C . HIS A 1 182 ? 9.165 1.853 -20.150 1.00 98.06 182 HIS A C 1
ATOM 1467 O O . HIS A 1 182 ? 8.927 2.034 -18.953 1.00 98.06 182 HIS A O 1
ATOM 1473 N N . PRO A 1 183 ? 8.421 0.975 -20.859 1.00 98.12 183 PRO A N 1
ATOM 1474 C CA . PRO A 1 183 ? 7.280 0.237 -20.291 1.00 98.12 183 PRO A CA 1
ATOM 1475 C C . PRO A 1 183 ? 7.659 -0.623 -19.078 1.00 98.12 183 PRO A C 1
ATOM 1477 O O . PRO A 1 183 ? 7.000 -0.559 -18.040 1.00 98.12 183 PRO A O 1
ATOM 1480 N N . TRP A 1 184 ? 8.757 -1.376 -19.170 1.00 98.19 184 TRP A N 1
ATOM 1481 C CA . TRP A 1 184 ? 9.225 -2.237 -18.080 1.00 98.19 184 TRP A CA 1
ATOM 1482 C C . TRP A 1 184 ? 9.769 -1.440 -16.898 1.00 98.19 184 TRP A C 1
ATOM 1484 O O . TRP A 1 184 ? 9.467 -1.769 -15.756 1.00 98.19 184 TRP A O 1
ATOM 1494 N N . GLY A 1 185 ? 10.499 -0.352 -17.162 1.00 98.31 185 GLY A N 1
ATOM 1495 C CA . GLY A 1 185 ? 10.937 0.566 -16.114 1.00 98.31 185 GLY A CA 1
ATOM 1496 C C . GLY A 1 185 ? 9.750 1.154 -15.368 1.00 98.31 185 GLY A C 1
ATOM 1497 O O . GLY A 1 185 ? 9.718 1.139 -14.144 1.00 98.31 185 GLY A O 1
ATOM 1498 N N . MET A 1 186 ? 8.722 1.609 -16.083 1.00 98.56 186 MET A N 1
ATOM 1499 C CA . MET A 1 186 ? 7.552 2.197 -15.437 1.00 98.56 186 MET A CA 1
ATOM 1500 C C . MET A 1 186 ? 6.793 1.167 -14.595 1.00 98.56 186 MET A C 1
ATOM 1502 O O . MET A 1 186 ? 6.387 1.476 -13.476 1.00 98.56 186 MET A O 1
ATOM 1506 N N . LEU A 1 187 ? 6.672 -0.076 -15.072 1.00 98.56 187 LEU A N 1
ATOM 1507 C CA . LEU A 1 187 ? 6.078 -1.161 -14.291 1.00 98.56 187 LEU A CA 1
ATOM 1508 C C . LEU A 1 187 ? 6.915 -1.518 -13.050 1.00 98.56 187 LEU A C 1
ATOM 1510 O O . LEU A 1 187 ? 6.348 -1.742 -11.983 1.00 98.56 187 LEU A O 1
ATOM 1514 N N . LEU A 1 188 ? 8.248 -1.533 -13.150 1.00 98.50 188 LEU A N 1
ATOM 1515 C CA . LEU A 1 188 ? 9.133 -1.803 -12.011 1.00 98.50 188 LEU A CA 1
ATOM 1516 C C . LEU A 1 188 ? 9.067 -0.695 -10.954 1.00 98.50 188 LEU A C 1
ATOM 1518 O O . LEU A 1 188 ? 9.007 -0.993 -9.766 1.00 98.50 188 LEU A O 1
ATOM 1522 N N . PHE A 1 189 ? 9.051 0.570 -11.369 1.00 98.62 189 PHE A N 1
ATOM 1523 C CA . PHE A 1 189 ? 9.074 1.716 -10.460 1.00 98.62 189 PHE A CA 1
ATOM 1524 C C . PHE A 1 189 ? 7.680 2.063 -9.927 1.00 98.62 189 PHE A C 1
ATOM 1526 O O . PHE A 1 189 ? 7.433 2.016 -8.722 1.00 98.62 189 PHE A O 1
ATOM 1533 N N . ALA A 1 190 ? 6.754 2.399 -10.823 1.00 98.12 190 ALA A N 1
ATOM 1534 C CA . ALA A 1 190 ? 5.425 2.884 -10.472 1.00 98.12 190 ALA A CA 1
ATOM 1535 C C . ALA A 1 190 ? 4.408 1.757 -10.209 1.00 98.12 190 ALA A C 1
ATOM 1537 O O . ALA A 1 190 ? 3.392 1.985 -9.552 1.00 98.12 190 ALA A O 1
ATOM 1538 N N . GLY A 1 191 ? 4.696 0.541 -10.681 1.00 97.69 191 GLY A N 1
ATOM 1539 C CA . GLY A 1 191 ? 4.003 -0.680 -10.274 1.00 97.69 191 GLY A CA 1
ATOM 1540 C C . GLY A 1 191 ? 4.652 -1.287 -9.029 1.00 97.69 191 GLY A C 1
ATOM 1541 O O . GLY A 1 191 ? 4.219 -1.019 -7.912 1.00 97.69 191 GLY A O 1
ATOM 1542 N N . LEU A 1 192 ? 5.700 -2.093 -9.211 1.00 98.12 192 LEU A N 1
ATOM 1543 C CA . LEU A 1 192 ? 6.267 -2.956 -8.167 1.00 98.12 192 LEU A CA 1
ATOM 1544 C C . LEU A 1 192 ? 6.862 -2.191 -6.972 1.00 98.12 192 LEU A C 1
ATOM 1546 O O . LEU A 1 192 ? 6.427 -2.410 -5.843 1.00 98.12 192 LEU A O 1
ATOM 1550 N N . ALA A 1 193 ? 7.840 -1.305 -7.193 1.00 98.19 193 ALA A N 1
ATOM 1551 C CA . ALA A 1 193 ? 8.551 -0.614 -6.111 1.00 98.19 193 ALA A CA 1
ATOM 1552 C C . ALA A 1 193 ? 7.594 0.222 -5.257 1.00 98.19 193 ALA A C 1
ATOM 1554 O O . ALA A 1 193 ? 7.629 0.180 -4.027 1.00 98.19 193 ALA A O 1
ATOM 1555 N N . ARG A 1 194 ? 6.690 0.939 -5.932 1.00 97.75 194 ARG A N 1
ATOM 1556 C CA . ARG A 1 194 ? 5.628 1.715 -5.300 1.00 97.75 194 ARG A CA 1
ATOM 1557 C C . ARG A 1 194 ? 4.704 0.840 -4.446 1.00 97.75 194 ARG A C 1
ATOM 1559 O O . ARG A 1 194 ? 4.410 1.242 -3.325 1.00 97.75 194 ARG A O 1
ATOM 1566 N N . ILE A 1 195 ? 4.262 -0.331 -4.927 1.00 98.06 195 ILE A N 1
ATOM 1567 C CA . ILE A 1 195 ? 3.434 -1.262 -4.129 1.00 98.06 195 ILE A CA 1
ATOM 1568 C C . ILE A 1 195 ? 4.184 -1.697 -2.870 1.00 98.06 195 ILE A C 1
ATOM 1570 O O . ILE A 1 195 ? 3.647 -1.560 -1.772 1.00 98.06 195 ILE A O 1
ATOM 1574 N N . VAL A 1 196 ? 5.431 -2.157 -3.029 1.00 98.19 196 VAL A N 1
ATOM 1575 C CA . VAL A 1 196 ? 6.280 -2.599 -1.913 1.00 98.19 196 VAL A CA 1
ATOM 1576 C C . VAL A 1 196 ? 6.378 -1.501 -0.859 1.00 98.19 196 VAL A C 1
ATOM 1578 O O . VAL A 1 196 ? 6.102 -1.742 0.314 1.00 98.19 196 VAL A O 1
ATOM 1581 N N . PHE A 1 197 ? 6.708 -0.278 -1.272 1.00 97.50 197 PHE A N 1
ATOM 1582 C CA . PHE A 1 197 ? 6.858 0.833 -0.342 1.00 97.50 197 PHE A CA 1
ATOM 1583 C C . PHE A 1 197 ? 5.524 1.229 0.315 1.00 97.50 197 PHE A C 1
ATOM 1585 O O . PHE A 1 197 ? 5.488 1.462 1.521 1.00 97.50 197 PHE A O 1
ATOM 1592 N N . THR A 1 198 ? 4.408 1.237 -0.428 1.00 97.94 198 THR A N 1
ATOM 1593 C CA . THR A 1 198 ? 3.064 1.471 0.136 1.00 97.94 198 THR A CA 1
ATOM 1594 C C . THR A 1 198 ? 2.706 0.438 1.209 1.00 97.94 198 THR A C 1
ATOM 1596 O O . THR A 1 198 ? 2.201 0.822 2.268 1.00 97.94 198 THR A O 1
ATOM 1599 N N . HIS A 1 199 ? 2.947 -0.854 0.957 1.00 97.88 199 HIS A N 1
ATOM 1600 C CA . HIS A 1 199 ? 2.657 -1.920 1.921 1.00 97.88 199 HIS A CA 1
ATOM 1601 C C . HIS A 1 199 ? 3.507 -1.778 3.174 1.00 97.88 199 HIS A C 1
ATOM 1603 O O . HIS A 1 199 ? 2.945 -1.669 4.257 1.00 97.88 199 HIS A O 1
ATOM 1609 N N . GLN A 1 200 ? 4.829 -1.674 3.034 1.00 97.06 200 GLN A N 1
ATOM 1610 C CA . GLN A 1 200 ? 5.730 -1.562 4.185 1.00 97.06 200 GLN A CA 1
ATOM 1611 C C . GLN A 1 200 ? 5.437 -0.308 5.023 1.00 97.06 200 GLN A C 1
ATOM 1613 O O . GLN A 1 200 ? 5.367 -0.397 6.246 1.00 97.06 200 GLN A O 1
ATOM 1618 N N . ALA A 1 201 ? 5.168 0.836 4.384 1.00 96.88 201 ALA A N 1
ATOM 1619 C CA . ALA A 1 201 ? 4.785 2.058 5.091 1.00 96.88 201 ALA A CA 1
ATOM 1620 C C . ALA A 1 201 ? 3.469 1.893 5.870 1.00 96.88 201 ALA A C 1
ATOM 1622 O O . ALA A 1 201 ? 3.381 2.308 7.022 1.00 96.88 201 ALA A O 1
ATOM 1623 N N . THR A 1 202 ? 2.461 1.244 5.278 1.00 97.38 202 THR A N 1
ATOM 1624 C CA . THR A 1 202 ? 1.185 0.993 5.970 1.00 97.38 202 THR A CA 1
ATOM 1625 C C . THR A 1 202 ? 1.366 0.011 7.125 1.00 97.38 202 THR A C 1
ATOM 1627 O O . THR A 1 202 ? 0.849 0.221 8.214 1.00 97.38 202 THR A O 1
ATOM 1630 N N . PHE A 1 203 ? 2.146 -1.043 6.916 1.00 97.50 203 PHE A N 1
ATOM 1631 C CA . PHE A 1 203 ? 2.416 -2.074 7.911 1.00 97.50 203 PHE A CA 1
ATOM 1632 C C . PHE A 1 203 ? 3.229 -1.558 9.103 1.00 97.50 203 PHE A C 1
ATOM 1634 O O . PHE A 1 203 ? 3.102 -2.082 10.208 1.00 97.50 203 PHE A O 1
ATOM 1641 N N . CYS A 1 204 ? 4.030 -0.506 8.920 1.00 97.62 204 CYS A N 1
ATOM 1642 C CA . CYS A 1 204 ? 4.659 0.212 10.027 1.00 97.62 204 CYS A CA 1
ATOM 1643 C C . CYS A 1 204 ? 3.636 0.875 10.964 1.00 97.62 204 CYS A C 1
ATOM 1645 O O . CYS A 1 204 ? 3.926 1.001 12.150 1.00 97.62 204 CYS A O 1
ATOM 1647 N N . ILE A 1 205 ? 2.444 1.246 10.484 1.00 97.00 205 ILE A N 1
ATOM 1648 C CA . ILE A 1 205 ? 1.383 1.777 11.354 1.00 97.00 205 ILE A CA 1
ATOM 1649 C C . ILE A 1 205 ? 0.894 0.700 12.322 1.00 97.00 205 ILE A C 1
ATOM 1651 O O . ILE A 1 205 ? 0.728 0.974 13.504 1.00 97.00 205 ILE A O 1
ATOM 1655 N N . ASN A 1 206 ? 0.752 -0.539 11.857 1.00 96.00 206 ASN A N 1
ATOM 1656 C CA . ASN A 1 206 ? 0.340 -1.644 12.720 1.00 96.00 206 ASN A CA 1
ATOM 1657 C C . ASN A 1 206 ? 1.455 -2.054 13.697 1.00 96.00 206 ASN A C 1
ATOM 1659 O O . ASN A 1 206 ? 1.177 -2.485 14.809 1.00 96.00 206 ASN A O 1
ATOM 1663 N N . SER A 1 207 ? 2.728 -1.932 13.299 1.00 96.69 207 SER A N 1
ATOM 1664 C CA . SER A 1 207 ? 3.854 -2.442 14.088 1.00 96.69 207 SER A CA 1
ATOM 1665 C C . SER A 1 207 ? 4.686 -1.366 14.791 1.00 96.69 207 SER A C 1
ATOM 1667 O O . SER A 1 207 ? 4.769 -1.344 16.018 1.00 96.69 207 SER A O 1
ATOM 1669 N N . LEU A 1 208 ? 5.330 -0.462 14.052 1.00 96.75 208 LEU A N 1
ATOM 1670 C CA . LEU A 1 208 ? 6.224 0.547 14.622 1.00 96.75 208 LEU A CA 1
ATOM 1671 C C . LEU A 1 208 ? 5.474 1.563 15.483 1.00 96.75 208 LEU A C 1
ATOM 1673 O O . LEU A 1 208 ? 6.002 1.924 16.536 1.00 96.75 208 LEU A O 1
ATOM 1677 N N . CYS A 1 209 ? 4.248 1.957 15.121 1.00 96.06 209 CYS A N 1
ATOM 1678 C CA . CYS A 1 209 ? 3.436 2.839 15.972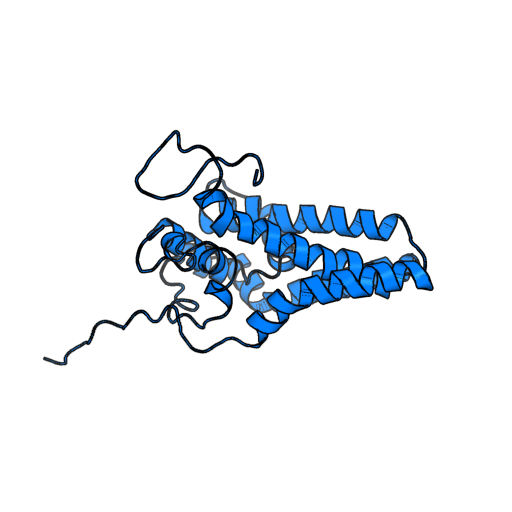 1.00 96.06 209 CYS A CA 1
ATOM 1679 C C . CYS A 1 209 ? 2.989 2.185 17.285 1.00 96.06 209 CYS A C 1
ATOM 1681 O O . CYS A 1 209 ? 2.444 2.881 18.127 1.00 96.06 209 CYS A O 1
ATOM 1683 N N . HIS A 1 210 ? 3.238 0.894 17.510 1.00 95.75 210 HIS A N 1
ATOM 1684 C CA . HIS A 1 210 ? 2.990 0.236 18.797 1.00 95.75 210 HIS A CA 1
ATOM 1685 C C . HIS A 1 210 ? 4.279 0.049 19.627 1.00 95.75 210 HIS A C 1
ATOM 1687 O O . HIS A 1 210 ? 4.251 -0.358 20.788 1.00 95.75 210 HIS A O 1
ATOM 1693 N N . ILE A 1 211 ? 5.444 0.399 19.065 1.00 93.94 211 ILE A N 1
ATOM 1694 C CA . ILE A 1 211 ? 6.763 0.184 19.685 1.00 93.94 211 ILE A CA 1
ATOM 1695 C C . ILE A 1 211 ? 7.505 1.508 19.888 1.00 93.94 211 ILE A C 1
ATOM 1697 O O . ILE A 1 211 ? 7.974 1.794 20.996 1.00 93.94 211 ILE A O 1
ATOM 1701 N N . LEU A 1 212 ? 7.587 2.335 18.845 1.00 94.69 212 LEU A N 1
ATOM 1702 C CA . LEU A 1 212 ? 8.381 3.560 18.795 1.00 94.69 212 LEU A CA 1
ATOM 1703 C C . LEU A 1 212 ? 7.485 4.794 18.863 1.00 94.69 212 LEU A C 1
ATOM 1705 O O . LEU A 1 212 ? 6.665 5.008 17.976 1.00 94.69 212 LEU A O 1
ATOM 1709 N N . GLY A 1 213 ? 7.691 5.639 19.870 1.00 95.25 213 GLY A N 1
ATOM 1710 C CA . GLY A 1 213 ? 6.959 6.894 20.012 1.00 95.25 213 GLY A CA 1
ATOM 1711 C C . GLY A 1 213 ? 6.631 7.232 21.459 1.00 95.25 213 GLY A C 1
ATOM 1712 O O . GLY A 1 213 ? 7.105 6.577 22.394 1.00 95.25 213 GLY A O 1
ATOM 1713 N N . THR A 1 214 ? 5.803 8.255 21.632 1.00 96.12 214 THR A N 1
ATOM 1714 C CA . THR A 1 214 ? 5.261 8.669 22.929 1.00 96.12 214 THR A CA 1
ATOM 1715 C C . THR A 1 214 ? 3.802 8.250 23.057 1.00 96.12 214 THR A C 1
ATOM 1717 O O . THR A 1 214 ? 3.135 7.963 22.073 1.00 96.12 214 THR A O 1
ATOM 1720 N N . GLN A 1 215 ? 3.293 8.194 24.283 1.00 94.81 215 GLN A N 1
ATOM 1721 C CA . GLN A 1 215 ? 1.902 7.830 24.534 1.00 94.81 215 GLN A CA 1
ATOM 1722 C C . GLN A 1 215 ? 1.275 8.828 25.518 1.00 94.81 215 GLN A C 1
ATOM 1724 O O . GLN A 1 215 ? 1.128 8.531 26.706 1.00 94.81 215 GLN A O 1
ATOM 1729 N N . PRO A 1 216 ? 0.988 10.060 25.060 1.00 95.12 216 PRO A N 1
ATOM 1730 C CA . PRO A 1 216 ? 0.563 11.135 25.953 1.00 95.12 216 PRO A CA 1
ATOM 1731 C C . PRO A 1 216 ? -0.906 11.025 26.389 1.00 95.12 216 PRO A C 1
ATOM 1733 O O . PRO A 1 216 ? -1.268 11.604 27.409 1.00 95.12 216 PRO A O 1
ATOM 1736 N N . TRP A 1 217 ? -1.747 10.294 25.646 1.00 91.75 217 TRP A N 1
ATOM 1737 C CA . TRP A 1 217 ? -3.206 10.327 25.819 1.00 91.75 217 TRP A CA 1
ATOM 1738 C C . TRP A 1 217 ? -3.791 9.181 26.657 1.00 91.75 217 TRP A C 1
ATOM 1740 O O . TRP A 1 217 ? -4.639 9.423 27.510 1.00 91.75 217 TRP A O 1
ATOM 1750 N N . SER A 1 218 ? -3.385 7.931 26.422 1.00 91.50 218 SER A N 1
ATOM 1751 C CA . SER A 1 218 ? -3.960 6.748 27.083 1.00 91.50 218 SER A CA 1
ATOM 1752 C C . SER A 1 218 ? -2.947 5.617 27.141 1.00 91.50 218 SER A C 1
ATOM 1754 O O . SER A 1 218 ? -2.204 5.457 26.190 1.00 91.50 218 SER A O 1
ATOM 1756 N N . LYS A 1 219 ? -2.956 4.811 28.209 1.00 91.44 219 LYS A N 1
ATOM 1757 C CA . LYS A 1 219 ? -2.116 3.605 28.361 1.00 91.44 219 LYS A CA 1
ATOM 1758 C C . LYS A 1 219 ? -2.902 2.295 28.207 1.00 91.44 219 LYS A C 1
ATOM 1760 O O . LYS A 1 219 ? -2.409 1.241 28.591 1.00 91.44 219 LYS A O 1
ATOM 1765 N N . ASN A 1 220 ? -4.143 2.370 27.722 1.00 92.25 220 ASN A N 1
ATOM 1766 C CA . ASN A 1 220 ? -5.033 1.206 27.633 1.00 92.25 220 ASN A CA 1
ATOM 1767 C C . ASN A 1 220 ? -4.655 0.245 26.498 1.00 92.25 220 ASN A C 1
ATOM 1769 O O . ASN A 1 220 ? -5.038 -0.914 26.543 1.00 92.25 220 ASN A O 1
ATOM 1773 N N . ASN A 1 221 ? -3.928 0.731 25.496 1.00 93.94 221 ASN A N 1
ATOM 1774 C CA . ASN A 1 221 ? -3.347 -0.060 24.417 1.00 93.94 221 ASN A CA 1
ATOM 1775 C C . ASN A 1 221 ? -1.892 0.381 24.212 1.00 93.94 221 ASN A C 1
ATOM 1777 O O . ASN A 1 221 ? -1.371 1.198 24.971 1.00 93.94 221 ASN A O 1
ATOM 1781 N N . THR A 1 222 ? -1.216 -0.170 23.218 1.00 95.19 222 THR A N 1
ATOM 1782 C CA . THR A 1 222 ? 0.205 0.037 22.932 1.00 95.19 222 THR A CA 1
ATOM 1783 C C . THR A 1 222 ? 0.453 1.107 21.871 1.00 95.19 222 THR A C 1
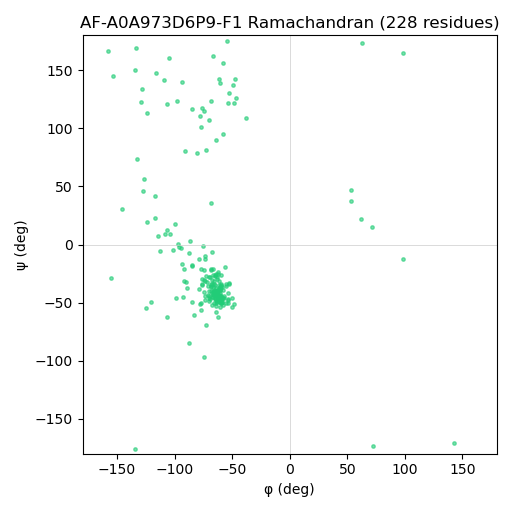ATOM 1785 O O . THR A 1 222 ? 1.612 1.429 21.623 1.00 95.19 222 THR A O 1
ATOM 1788 N N . SER A 1 223 ? -0.595 1.710 21.294 1.00 95.25 223 SER A N 1
ATOM 1789 C CA . SER A 1 223 ? -0.486 2.739 20.254 1.00 95.25 223 SER A CA 1
ATOM 1790 C C . SER A 1 223 ? 0.283 3.976 20.731 1.00 95.25 223 SER A C 1
ATOM 1792 O O . SER A 1 223 ? 0.097 4.459 21.854 1.00 95.25 223 SER A O 1
ATOM 1794 N N . LYS A 1 224 ? 1.133 4.515 19.854 1.00 95.25 224 LYS A N 1
ATOM 1795 C CA . LYS A 1 224 ? 2.059 5.618 20.123 1.00 95.25 224 LYS A CA 1
ATOM 1796 C C . LYS A 1 224 ? 2.040 6.666 19.018 1.00 95.25 224 LYS A C 1
ATOM 1798 O O . LYS A 1 224 ? 1.901 6.356 17.837 1.00 95.25 224 LYS A O 1
ATOM 1803 N N . ASP A 1 225 ? 2.321 7.897 19.418 1.00 95.12 225 ASP A N 1
ATOM 1804 C CA . ASP A 1 225 ? 2.613 9.010 18.528 1.00 95.12 225 ASP A CA 1
ATOM 1805 C C . ASP A 1 225 ? 4.065 8.874 18.035 1.00 95.12 225 ASP A C 1
ATOM 1807 O O . ASP A 1 225 ? 5.021 9.010 18.809 1.00 95.12 225 ASP A O 1
ATOM 1811 N N . SER A 1 226 ? 4.240 8.574 16.744 1.00 94.44 226 SER A N 1
ATOM 1812 C CA . SER A 1 226 ? 5.540 8.266 16.133 1.00 94.44 226 SER A CA 1
ATOM 1813 C C . SER A 1 226 ? 5.848 9.177 14.947 1.00 94.44 226 SER A C 1
ATOM 1815 O O . SER A 1 226 ? 5.228 9.061 13.895 1.00 94.44 226 SER A O 1
ATOM 1817 N N . TRP A 1 227 ? 6.865 10.037 15.070 1.00 92.81 227 TRP A N 1
ATOM 1818 C CA . TRP A 1 227 ? 7.307 10.918 13.975 1.00 92.81 227 TRP A CA 1
ATOM 1819 C C . TRP A 1 227 ? 7.861 10.172 12.758 1.00 92.81 227 TRP A C 1
ATOM 1821 O O . TRP A 1 227 ? 7.831 10.698 11.654 1.00 92.81 227 TRP A O 1
ATOM 1831 N N . ILE A 1 228 ? 8.368 8.952 12.951 1.00 91.38 228 ILE A N 1
ATOM 1832 C CA . ILE A 1 228 ? 8.896 8.119 11.860 1.00 91.38 228 ILE A CA 1
ATOM 1833 C C . ILE A 1 228 ? 7.760 7.616 10.958 1.00 91.38 228 ILE A C 1
ATOM 1835 O O . ILE A 1 228 ? 7.981 7.362 9.778 1.00 91.38 228 ILE A O 1
ATOM 1839 N N . CYS A 1 229 ? 6.558 7.471 11.515 1.00 91.62 229 CYS A N 1
ATOM 1840 C CA . CYS A 1 229 ? 5.404 6.889 10.836 1.00 91.62 229 CYS A CA 1
ATOM 1841 C C . CYS A 1 229 ? 4.324 7.930 10.478 1.00 91.62 229 CYS A C 1
ATOM 1843 O O . CYS A 1 229 ? 3.217 7.539 10.108 1.00 91.62 229 CYS A O 1
ATOM 1845 N N . ALA A 1 230 ? 4.625 9.222 10.650 1.00 85.44 230 ALA A N 1
ATOM 1846 C CA . ALA A 1 230 ? 3.704 10.339 10.428 1.00 85.44 230 ALA A CA 1
ATOM 1847 C C . ALA A 1 230 ? 3.496 10.674 8.942 1.00 85.44 230 ALA A C 1
ATOM 1849 O O . ALA A 1 230 ? 4.438 10.477 8.140 1.00 85.44 230 ALA A O 1
#

Solvent-accessible surface area (backbone atoms only — not comparable to full-atom values): 12200 Å² total; per-residue (Å²): 136,81,83,75,70,74,81,77,84,50,89,71,32,66,73,34,58,70,50,41,50,49,70,66,43,48,56,56,51,41,66,52,50,48,60,50,42,41,71,77,72,49,84,58,75,63,34,58,52,47,15,52,53,50,35,53,45,20,49,44,5,38,56,55,22,36,43,34,39,67,46,63,54,76,53,88,68,55,74,67,53,49,53,52,22,53,54,22,23,28,50,46,71,60,61,38,60,62,53,39,25,23,51,51,50,36,26,73,74,23,54,65,37,89,76,18,70,42,27,47,81,76,32,60,62,35,14,37,53,49,46,64,25,28,42,48,94,62,67,81,55,54,81,87,33,60,72,50,72,70,31,68,71,50,48,49,43,57,76,39,33,69,61,53,23,44,40,56,38,45,49,46,22,34,53,58,9,54,78,71,78,35,33,66,55,16,30,47,33,38,16,51,40,25,43,46,51,52,46,55,58,54,22,34,57,43,22,45,23,46,72,48,61,47,61,92,85,56,83,88,50,61,62,32,59,28,84,91,78,106

Sequence (230 aa):
MTDHAAPRDRDDGPILWVNTLFLSLSPFVAAALIPLYLWYSGSHWALWAAAFTLWIFSGLGITIGYHRLFAHRSYEGSPLWRFLSLIAGASALQNSVIVWAAAHRRHHQHTDHEGDPYDATRGFWWAHMKWIFHDNDRADDLSNVPDLKAAPLVAWQQKWYWAIALVVNVGLPLGLGLLIGHPWGMLLFAGLARIVFTHQATFCINSLCHILGTQPWSKNNTSKDSWICA

Radius of gyration: 18.99 Å; Cα contacts (8 Å, |Δi|>4): 318; chains: 1; bounding box: 50×43×53 Å

Mean predicted aligned error: 4.63 Å

pLDDT: mean 93.39, std 12.03, range [36.53, 98.75]

Foldseek 3Di:
DPPPPPPPFPLPADFPVVQVCCLVCLVVVLVPVLVVCCVPPNDDVVLQVLLVVLLVLLLCLVPVALPCCQQVVVDDDDPVRNLSSQLSVLLLVPAGSLLSSQLVNQCVVAPLHPRNLQRCVVDQCSNLGVSVRHDGPCSPVSVVRVVLVPDVSSVVCNVCSVVSNCCQQQVVQQVVCVVVVRNVSSNSRNHRVSNNVSSNLVSCQRHVQLPDADDPDDPPHSGHDHPVND

Nearest PDB structures (foldseek):
  4zyo-assembly1_A  TM=8.994E-01  e=3.158E-12  Homo sapiens
  6wf2-assembly2_B  TM=8.784E-01  e=1.349E-11  Mus musculus
  4u9l-assembly1_A  TM=2.760E-01  e=3.871E+00  Thermus thermophilus HB8

Secondary structure (DSSP, 8-state):
----PPP---TT-SB-HHHHHHHHHHHHHHHHHHHHHHHHH---HHHHHHHHHHHHHHHHIIIIIIIIIIIS--SPPPHHHHHHHHHHHHHTTS--HHHHHHHHHHHHHHTTSTT-TT-GGG-HHHHHTGGGGB--TTTT--TT-HHHHT-HHHHHHHHHHHHHHHIIIIIHHHHHHHHTT-HHHHIIIIIIIHHHHHHHHHHHHHHGGGTSSB--S-SSS---B-GGG-